Protein AF-A0A8D2IL82-F1 (afdb_monomer)

Sequence (296 aa):
MRALAELLGPYGMKFLSDNLMWHITSQMLELKKLVMENMDVLVQIRSNFSSPEQMATLLPRLTATENVLKRMTIIGEILWFRTMAQEGLREVFTSRCPFLMGPIECLKEFVHPDMDIKVTLSIFELATAAGVHCDIDPALVSALANLKKDSSSPEEDYKAACLLMVFVAVSLPLLAMDVSSVYSTDTDGHSNNIHCLAKAIIQVSAALFTIYNKNIETHLKEFLMLASASLLQLGQEVDRMKAKNRDSVSLLIHMLVEESSFLTTDMLETCFPYVLLRNAYHEVSRSSALSRLPTH

Structure (mmCIF, N/CA/C/O backbone):
data_AF-A0A8D2IL82-F1
#
_entry.id   AF-A0A8D2IL82-F1
#
loop_
_atom_site.group_PDB
_atom_site.id
_atom_site.type_symbol
_atom_site.label_atom_id
_atom_site.label_alt_id
_atom_site.label_comp_id
_atom_site.label_asym_id
_atom_site.label_entity_id
_atom_site.label_seq_id
_atom_site.pdbx_PDB_ins_code
_atom_site.Cartn_x
_atom_site.Cartn_y
_atom_site.Cartn_z
_atom_site.occupancy
_atom_site.B_iso_or_equiv
_atom_site.auth_seq_id
_atom_site.auth_comp_id
_atom_site.auth_asym_id
_atom_site.auth_atom_id
_atom_site.pdbx_PDB_model_num
ATOM 1 N N . MET A 1 1 ? -1.043 1.774 -21.107 1.00 96.38 1 MET A N 1
ATOM 2 C CA . MET A 1 1 ? 0.341 2.051 -20.658 1.00 96.38 1 MET A CA 1
ATOM 3 C C . MET A 1 1 ? 1.421 1.731 -21.689 1.00 96.38 1 MET A C 1
ATOM 5 O O . MET A 1 1 ? 2.291 2.568 -21.865 1.00 96.38 1 MET A O 1
ATOM 9 N N . ARG A 1 2 ? 1.372 0.606 -22.420 1.00 97.56 2 ARG A N 1
ATOM 10 C CA . ARG A 1 2 ? 2.420 0.228 -23.402 1.00 97.56 2 ARG A CA 1
ATOM 11 C C . ARG A 1 2 ? 2.775 1.326 -24.416 1.00 97.56 2 ARG A C 1
ATOM 13 O O . ARG A 1 2 ? 3.937 1.676 -24.532 1.00 97.56 2 ARG A O 1
ATOM 20 N N . ALA A 1 3 ? 1.783 1.937 -25.071 1.00 98.06 3 ALA A N 1
ATOM 21 C CA . ALA A 1 3 ? 2.026 3.028 -26.027 1.00 98.06 3 ALA A CA 1
ATOM 22 C C . ALA A 1 3 ? 2.739 4.241 -25.395 1.00 98.06 3 ALA A C 1
ATOM 24 O O . ALA A 1 3 ? 3.600 4.853 -26.016 1.00 98.06 3 ALA A O 1
ATOM 25 N N . LEU A 1 4 ? 2.418 4.568 -24.137 1.00 97.69 4 LEU A N 1
ATOM 26 C CA . LEU A 1 4 ? 3.102 5.629 -23.396 1.00 97.69 4 LEU A CA 1
ATOM 27 C C . LEU A 1 4 ? 4.565 5.247 -23.116 1.00 97.69 4 LEU A C 1
ATOM 29 O O . LEU A 1 4 ? 5.458 6.067 -23.310 1.00 97.69 4 LEU A O 1
ATOM 33 N N . ALA A 1 5 ? 4.809 3.995 -22.719 1.00 97.69 5 ALA A N 1
ATOM 34 C CA . ALA A 1 5 ? 6.154 3.472 -22.502 1.00 97.69 5 ALA A CA 1
ATOM 35 C C . ALA A 1 5 ? 6.984 3.400 -23.798 1.00 97.69 5 ALA A C 1
ATOM 37 O O . ALA A 1 5 ? 8.185 3.646 -23.749 1.00 97.69 5 ALA A O 1
ATOM 38 N N . GLU A 1 6 ? 6.368 3.135 -24.957 1.00 97.19 6 GLU A N 1
ATOM 39 C CA . GLU A 1 6 ? 7.053 3.201 -26.258 1.00 97.19 6 GLU A CA 1
ATOM 40 C C . GLU A 1 6 ? 7.520 4.621 -26.602 1.00 97.19 6 GLU A C 1
ATOM 42 O O . GLU A 1 6 ? 8.609 4.788 -27.146 1.00 97.19 6 GLU A O 1
ATOM 47 N N . LEU A 1 7 ? 6.723 5.642 -26.272 1.00 97.81 7 LEU A N 1
ATOM 48 C CA . LEU A 1 7 ? 7.055 7.044 -26.550 1.00 97.81 7 LEU A CA 1
ATOM 49 C C . LEU A 1 7 ? 8.101 7.606 -25.582 1.00 97.81 7 LEU A C 1
ATOM 51 O O . LEU A 1 7 ? 9.009 8.323 -25.996 1.00 97.81 7 LEU A O 1
ATOM 55 N N . LEU A 1 8 ? 7.954 7.312 -24.289 1.00 97.25 8 LEU A N 1
ATOM 56 C CA . LEU A 1 8 ? 8.812 7.855 -23.233 1.00 97.25 8 LEU A CA 1
ATOM 57 C C . LEU A 1 8 ? 10.115 7.069 -23.055 1.00 97.25 8 LEU A C 1
ATOM 59 O O . LEU A 1 8 ? 11.128 7.635 -22.632 1.00 97.25 8 LEU A O 1
ATOM 63 N N . GLY A 1 9 ? 10.086 5.762 -23.326 1.00 95.19 9 GLY A N 1
ATOM 64 C CA . GLY A 1 9 ? 11.180 4.852 -23.011 1.00 95.19 9 GLY A CA 1
ATOM 65 C C . GLY A 1 9 ? 11.504 4.792 -21.507 1.00 95.19 9 GLY A C 1
ATOM 66 O O . GLY A 1 9 ? 10.783 5.350 -20.676 1.00 95.19 9 GLY A O 1
ATOM 67 N N . PRO A 1 10 ? 12.619 4.147 -21.119 1.00 94.31 10 PRO A N 1
ATOM 68 C CA . PRO A 1 10 ? 12.983 3.977 -19.708 1.00 94.31 10 PRO A CA 1
ATOM 69 C C . PRO A 1 10 ? 13.235 5.315 -19.004 1.00 94.31 10 PRO A C 1
ATOM 71 O O . PRO A 1 10 ? 12.851 5.494 -17.853 1.00 94.31 10 PRO A O 1
ATOM 74 N N . TYR A 1 11 ? 13.845 6.282 -19.698 1.00 96.31 11 TYR A N 1
ATOM 75 C CA . TYR A 1 11 ? 14.176 7.585 -19.125 1.00 96.31 11 TYR A CA 1
ATOM 76 C C . TYR A 1 11 ? 12.928 8.413 -18.825 1.00 96.31 11 TYR A C 1
ATOM 78 O O . TYR A 1 11 ? 12.800 8.950 -17.726 1.00 96.31 11 TYR A O 1
ATOM 86 N N . GLY A 1 12 ? 11.985 8.490 -19.769 1.00 97.75 12 GLY A N 1
ATOM 87 C CA . GLY A 1 12 ? 10.739 9.216 -19.547 1.00 97.75 12 GLY A CA 1
ATOM 88 C C . GLY A 1 12 ? 9.840 8.523 -18.520 1.00 97.75 12 GLY A C 1
ATOM 89 O O . GLY A 1 12 ? 9.212 9.197 -17.707 1.00 97.75 12 GLY A O 1
ATOM 90 N N . MET A 1 13 ? 9.834 7.186 -18.481 1.00 97.69 13 MET A N 1
ATOM 91 C CA . MET A 1 13 ? 9.097 6.430 -17.461 1.00 97.69 13 MET A CA 1
ATOM 92 C C . MET A 1 13 ? 9.723 6.569 -16.065 1.00 97.69 13 MET A C 1
ATOM 94 O O . MET A 1 13 ? 8.986 6.689 -15.085 1.00 97.69 13 MET A O 1
ATOM 98 N N . LYS A 1 14 ? 11.059 6.645 -15.957 1.00 96.38 14 LYS A N 1
ATOM 99 C CA . LYS A 1 14 ? 11.755 7.000 -14.705 1.00 96.38 14 LYS A CA 1
ATOM 100 C C . LYS A 1 14 ? 11.393 8.417 -14.255 1.00 96.38 14 LYS A C 1
ATOM 102 O O . LYS A 1 14 ? 11.030 8.612 -13.103 1.00 96.38 14 LYS A O 1
ATOM 107 N N . PHE A 1 15 ? 11.383 9.387 -15.167 1.00 97.00 15 PHE A N 1
ATOM 108 C CA . PHE A 1 15 ? 10.951 10.747 -14.841 1.00 97.00 15 PHE A CA 1
ATOM 109 C C . PHE A 1 15 ? 9.494 10.797 -14.351 1.00 97.00 15 PHE A C 1
ATOM 111 O O . PHE A 1 15 ? 9.205 11.426 -13.334 1.00 97.00 15 PHE A O 1
ATOM 118 N N . LEU A 1 16 ? 8.569 10.109 -15.032 1.00 97.75 16 LEU A N 1
ATOM 119 C CA . LEU A 1 16 ? 7.174 9.989 -14.591 1.00 97.75 16 LEU A CA 1
ATOM 120 C C . LEU A 1 16 ? 7.100 9.408 -13.172 1.00 97.75 16 LEU A C 1
ATOM 122 O O . LEU A 1 16 ? 6.439 9.968 -12.305 1.00 97.75 16 LEU A O 1
ATOM 126 N N . SER A 1 17 ? 7.825 8.317 -12.936 1.00 96.94 17 SER A N 1
ATOM 127 C CA . SER A 1 17 ? 7.983 7.678 -11.632 1.00 96.94 17 SER A CA 1
ATOM 128 C C . SER A 1 17 ? 8.420 8.653 -10.538 1.00 96.94 17 SER A C 1
ATOM 130 O O . SER A 1 17 ? 7.792 8.702 -9.483 1.00 96.94 17 SER A O 1
ATOM 132 N N . ASP A 1 18 ? 9.463 9.441 -10.787 1.00 95.19 18 ASP A N 1
ATOM 133 C CA . ASP A 1 18 ? 10.014 10.368 -9.796 1.00 95.19 18 ASP A CA 1
ATOM 134 C C . ASP A 1 18 ? 8.997 11.464 -9.424 1.00 95.19 18 ASP A C 1
ATOM 136 O O . ASP A 1 18 ? 8.878 11.838 -8.256 1.00 95.19 18 ASP A O 1
ATOM 140 N N . ASN A 1 19 ? 8.180 11.914 -10.385 1.00 97.31 19 ASN A N 1
ATOM 141 C CA . ASN A 1 19 ? 7.075 12.843 -10.122 1.00 97.31 19 ASN A CA 1
ATOM 142 C C . ASN A 1 19 ? 5.971 12.205 -9.260 1.00 97.31 19 ASN A C 1
ATOM 144 O O . ASN A 1 19 ? 5.460 12.841 -8.338 1.00 97.31 19 ASN A O 1
ATOM 148 N N . LEU A 1 20 ? 5.623 10.936 -9.502 1.00 98.25 20 LEU A N 1
ATOM 149 C CA . LEU A 1 20 ? 4.668 10.207 -8.656 1.00 98.25 20 LEU A CA 1
ATOM 150 C C . LEU A 1 20 ? 5.194 10.075 -7.215 1.00 98.25 20 LEU A C 1
ATOM 152 O O . LEU A 1 20 ? 4.454 10.309 -6.258 1.00 98.25 20 LEU A O 1
ATOM 156 N N . MET A 1 21 ? 6.488 9.778 -7.053 1.00 97.56 21 MET A N 1
ATOM 157 C CA . MET A 1 21 ? 7.141 9.690 -5.742 1.00 97.56 21 MET A CA 1
ATOM 158 C C . MET A 1 21 ? 7.147 11.019 -4.985 1.00 97.56 21 MET A C 1
ATOM 160 O O . MET A 1 21 ? 7.026 11.025 -3.757 1.00 97.56 21 MET A O 1
ATOM 164 N N . TRP A 1 22 ? 7.230 12.149 -5.690 1.00 96.62 22 TRP A N 1
ATOM 165 C CA . TRP A 1 22 ? 7.095 13.471 -5.078 1.00 96.62 22 TRP A CA 1
ATOM 166 C C . TRP A 1 22 ? 5.709 13.666 -4.442 1.00 96.62 22 TRP A C 1
ATOM 168 O O . TRP A 1 22 ? 5.603 14.108 -3.295 1.00 96.62 22 TRP A O 1
ATOM 178 N N . HIS A 1 23 ? 4.638 13.261 -5.134 1.00 98.00 23 HIS A N 1
ATOM 179 C CA . HIS A 1 23 ? 3.282 13.334 -4.583 1.00 98.00 23 HIS A CA 1
ATOM 180 C C . HIS A 1 23 ? 3.095 12.414 -3.369 1.00 98.00 23 HIS A C 1
ATOM 182 O O . HIS A 1 23 ? 2.492 12.834 -2.380 1.00 98.00 23 HIS A O 1
ATOM 188 N N . ILE A 1 24 ? 3.658 11.200 -3.394 1.00 98.50 24 ILE A N 1
ATOM 189 C CA . ILE A 1 24 ? 3.637 10.289 -2.236 1.00 98.50 24 ILE A CA 1
ATOM 190 C C . ILE A 1 24 ? 4.374 10.914 -1.050 1.00 98.50 24 ILE A C 1
ATOM 192 O O . ILE A 1 24 ? 3.848 10.952 0.059 1.00 98.50 24 ILE A O 1
ATOM 196 N N . THR A 1 25 ? 5.559 11.473 -1.291 1.00 97.62 25 THR A N 1
ATOM 197 C CA . THR A 1 25 ? 6.357 12.187 -0.285 1.00 97.62 25 THR A CA 1
ATOM 198 C C . THR A 1 25 ? 5.554 13.312 0.381 1.00 97.62 25 THR A C 1
ATOM 200 O O . THR A 1 25 ? 5.572 13.444 1.606 1.00 97.62 25 THR A O 1
ATOM 203 N N . SER A 1 26 ? 4.777 14.077 -0.395 1.00 97.12 26 SER A N 1
ATOM 204 C CA . SER A 1 26 ? 3.879 15.112 0.137 1.00 97.12 26 SER A CA 1
ATOM 205 C C . SER A 1 26 ? 2.778 14.537 1.039 1.00 97.12 26 SER A C 1
ATOM 207 O O . SER A 1 26 ? 2.530 15.080 2.116 1.00 97.12 26 SER A O 1
ATOM 209 N N . GLN A 1 27 ? 2.157 13.413 0.662 1.00 98.44 27 GLN A N 1
ATOM 210 C CA . GLN A 1 27 ? 1.170 12.742 1.519 1.00 98.44 27 GLN A CA 1
ATOM 211 C C . GLN A 1 27 ? 1.801 12.192 2.805 1.00 98.44 27 GLN A C 1
ATOM 213 O O . GLN A 1 27 ? 1.213 12.315 3.879 1.00 98.44 27 GLN A O 1
ATOM 218 N N . MET A 1 28 ? 3.015 11.643 2.718 1.00 97.69 28 MET A N 1
ATOM 219 C CA . MET A 1 28 ? 3.746 11.097 3.864 1.00 97.69 28 MET A CA 1
ATOM 220 C C . MET A 1 28 ? 4.127 12.165 4.893 1.00 97.69 28 MET A C 1
ATOM 222 O O . MET A 1 28 ? 4.057 11.902 6.093 1.00 97.69 28 MET A O 1
ATOM 226 N N . LEU A 1 29 ? 4.470 13.380 4.454 1.00 96.00 29 LEU A N 1
ATOM 227 C CA . LEU A 1 29 ? 4.707 14.513 5.354 1.00 96.00 29 LEU A CA 1
ATOM 228 C C . LEU A 1 29 ? 3.467 14.859 6.181 1.00 96.00 29 LEU A C 1
ATOM 230 O O . LEU A 1 29 ? 3.560 15.076 7.388 1.00 96.00 29 LEU A O 1
ATOM 234 N N . GLU A 1 30 ? 2.301 14.884 5.545 1.00 97.50 30 GLU A N 1
ATOM 235 C CA . GLU A 1 30 ? 1.044 15.171 6.231 1.00 97.50 30 GLU A CA 1
ATOM 236 C C . GLU A 1 30 ? 0.628 14.026 7.162 1.00 97.50 30 GLU A C 1
ATOM 238 O O . GLU A 1 30 ? 0.207 14.274 8.288 1.00 97.50 30 GLU A O 1
ATOM 243 N N . LEU A 1 31 ? 0.818 12.770 6.746 1.00 98.38 31 LEU A N 1
ATOM 244 C CA . LEU A 1 31 ? 0.604 11.605 7.609 1.00 98.38 31 LEU A CA 1
ATOM 245 C C . LEU A 1 31 ? 1.503 11.642 8.851 1.00 98.38 31 LEU A C 1
ATOM 247 O O . LEU A 1 31 ? 1.025 11.376 9.952 1.00 98.38 31 LEU A O 1
ATOM 251 N N . LYS A 1 32 ? 2.776 12.038 8.705 1.00 96.06 32 LYS A N 1
ATOM 252 C CA . LYS A 1 32 ? 3.690 12.213 9.842 1.00 96.06 32 LYS A CA 1
ATOM 253 C C . LYS A 1 32 ? 3.139 13.236 10.839 1.00 96.06 32 LYS A C 1
ATOM 255 O O . LYS A 1 32 ? 3.153 12.960 12.033 1.00 96.06 32 LYS A O 1
ATOM 260 N N . LYS A 1 33 ? 2.604 14.375 10.379 1.00 96.50 33 LYS A N 1
ATOM 261 C CA . LYS A 1 33 ? 1.979 15.377 11.267 1.00 96.50 33 LYS A CA 1
ATOM 262 C C . LYS A 1 33 ? 0.808 14.785 12.055 1.00 96.50 33 LYS A C 1
ATOM 264 O O . LYS A 1 33 ? 0.794 14.902 13.275 1.00 96.50 33 LYS A O 1
ATOM 269 N N . LEU A 1 34 ? -0.099 14.072 11.382 1.00 98.31 34 LEU A N 1
ATOM 270 C CA . LEU A 1 34 ? -1.251 13.428 12.028 1.00 98.31 34 LEU A CA 1
ATOM 271 C C . LEU A 1 34 ? -0.824 12.403 13.091 1.00 98.31 34 LEU A C 1
ATOM 273 O O . LEU A 1 34 ? -1.434 12.322 14.158 1.00 98.31 34 LEU A O 1
ATOM 277 N N . VAL A 1 35 ? 0.239 11.640 12.821 1.00 98.19 35 VAL A N 1
ATOM 278 C CA . VAL A 1 35 ? 0.822 10.703 13.794 1.00 98.19 35 VAL A CA 1
ATOM 279 C C . VAL A 1 35 ? 1.389 11.443 15.001 1.00 98.19 35 VAL A C 1
ATOM 281 O O . VAL A 1 35 ? 1.142 11.024 16.129 1.00 98.19 35 VAL A O 1
ATOM 284 N N . MET A 1 36 ? 2.119 12.539 14.788 1.00 96.06 36 MET A N 1
ATOM 285 C CA . MET A 1 36 ? 2.692 13.328 15.883 1.00 96.06 36 MET A CA 1
ATOM 286 C C . MET A 1 36 ? 1.606 13.962 16.761 1.00 96.06 36 MET A C 1
ATOM 288 O O . MET A 1 36 ? 1.718 13.924 17.983 1.00 96.06 36 MET A O 1
ATOM 292 N N . GLU A 1 37 ? 0.526 14.466 16.160 1.00 97.81 37 GLU A N 1
ATOM 293 C CA . GLU A 1 37 ? -0.635 15.020 16.875 1.00 97.81 37 GLU A CA 1
ATOM 294 C C . GLU A 1 37 ? -1.353 13.979 17.751 1.00 97.81 37 GLU A C 1
ATOM 296 O O . GLU A 1 37 ? -1.915 14.322 18.788 1.00 97.81 37 GLU A O 1
ATOM 301 N N . ASN A 1 38 ? -1.309 12.701 17.363 1.00 98.50 38 ASN A N 1
ATOM 302 C CA . ASN A 1 38 ? -1.965 11.596 18.068 1.00 98.50 38 ASN A CA 1
ATOM 303 C C . ASN A 1 38 ? -0.975 10.677 18.811 1.00 98.50 38 ASN A C 1
ATOM 305 O O . ASN A 1 38 ? -1.362 9.600 19.274 1.00 98.50 38 ASN A O 1
ATOM 309 N N . MET A 1 39 ? 0.296 11.077 18.942 1.00 97.56 39 MET A N 1
ATOM 310 C CA . MET A 1 39 ? 1.393 10.190 19.346 1.00 97.56 39 MET A CA 1
ATOM 311 C C . MET A 1 39 ? 1.126 9.471 20.673 1.00 97.56 39 MET A C 1
ATOM 313 O O . MET A 1 39 ? 1.284 8.253 20.752 1.00 97.56 39 MET A O 1
ATOM 317 N N . ASP A 1 40 ? 0.697 10.196 21.707 1.00 97.69 40 ASP A N 1
ATOM 318 C CA . ASP A 1 40 ? 0.488 9.624 23.043 1.00 97.69 40 ASP A CA 1
ATOM 319 C C . ASP A 1 40 ? -0.641 8.588 23.060 1.00 97.69 40 ASP A C 1
ATOM 321 O O . ASP A 1 40 ? -0.530 7.546 23.711 1.00 97.69 40 ASP A O 1
ATOM 325 N N . VAL A 1 41 ? -1.718 8.849 22.311 1.00 98.06 41 VAL A N 1
ATOM 326 C CA . VAL A 1 41 ? -2.855 7.927 22.184 1.00 98.06 41 VAL A CA 1
ATOM 327 C C . VAL A 1 41 ? -2.435 6.690 21.394 1.00 98.06 41 VAL A C 1
ATOM 329 O O . VAL A 1 41 ? -2.718 5.574 21.821 1.00 98.06 41 VAL A O 1
ATOM 332 N N . LEU A 1 42 ? -1.698 6.861 20.293 1.00 98.44 42 LEU A N 1
ATOM 333 C CA . LEU A 1 42 ? -1.213 5.751 19.468 1.00 98.44 42 LEU A CA 1
ATOM 334 C C . LEU A 1 42 ? -0.233 4.847 20.229 1.00 98.44 42 LEU A C 1
ATOM 336 O O . LEU A 1 42 ? -0.291 3.627 20.081 1.00 98.44 42 LEU A O 1
ATOM 340 N N . VAL A 1 43 ? 0.628 5.410 21.084 1.00 98.00 43 VAL A N 1
ATOM 341 C CA . VAL A 1 43 ? 1.499 4.623 21.976 1.00 98.00 43 VAL A CA 1
ATOM 342 C C . VAL A 1 43 ? 0.668 3.791 22.953 1.00 98.00 43 VAL A C 1
ATOM 344 O O . VAL A 1 43 ? 0.951 2.610 23.140 1.00 98.00 43 VAL A O 1
ATOM 347 N N . GLN A 1 44 ? -0.372 4.376 23.554 1.00 97.62 44 GLN A N 1
ATOM 348 C CA . GLN A 1 44 ? -1.265 3.648 24.461 1.00 97.62 44 GLN A CA 1
ATOM 349 C C . GLN A 1 44 ? -2.031 2.541 23.731 1.00 97.62 44 GLN A C 1
ATOM 351 O O . GLN A 1 44 ? -2.129 1.435 24.255 1.00 97.62 44 GLN A O 1
ATOM 356 N N . ILE A 1 45 ? -2.521 2.806 22.518 1.00 97.38 45 ILE A N 1
ATOM 357 C CA . ILE A 1 45 ? -3.197 1.813 21.674 1.00 97.38 45 ILE A CA 1
ATOM 358 C C . ILE A 1 45 ? -2.258 0.644 21.369 1.00 97.38 45 ILE A C 1
ATOM 360 O O . ILE A 1 45 ? -2.613 -0.508 21.606 1.00 97.38 45 ILE A O 1
ATOM 364 N N . ARG A 1 46 ? -1.033 0.933 20.913 1.00 96.81 46 ARG A N 1
ATOM 365 C CA . ARG A 1 46 ? -0.035 -0.091 20.577 1.00 96.81 46 ARG A CA 1
ATOM 366 C C . ARG A 1 46 ? 0.319 -0.984 21.767 1.00 96.81 46 ARG A C 1
ATOM 368 O O . ARG A 1 46 ? 0.529 -2.174 21.584 1.00 96.81 46 ARG A O 1
ATOM 375 N N . SER A 1 47 ? 0.373 -0.438 22.980 1.00 94.81 47 SER A N 1
ATOM 376 C CA . SER A 1 47 ? 0.689 -1.218 24.186 1.00 94.81 47 SER A CA 1
ATOM 377 C C . SER A 1 47 ? -0.496 -2.020 24.733 1.00 94.81 47 SER A C 1
ATOM 379 O O . SER A 1 47 ? -0.281 -2.984 25.462 1.00 94.81 47 SER A O 1
ATOM 381 N N . ASN A 1 48 ? -1.735 -1.632 24.411 1.00 92.25 48 ASN A N 1
ATOM 382 C CA . ASN A 1 48 ? -2.946 -2.172 25.038 1.00 92.25 48 ASN A CA 1
ATOM 383 C C . ASN A 1 48 ? -3.939 -2.800 24.046 1.00 92.25 48 ASN A C 1
ATOM 385 O O . ASN A 1 48 ? -5.087 -3.046 24.413 1.00 92.25 48 ASN A O 1
ATOM 389 N N . PHE A 1 49 ? -3.521 -3.097 22.811 1.00 88.88 49 PHE A N 1
ATOM 390 C CA . PHE A 1 49 ? -4.406 -3.638 21.769 1.00 88.88 49 PHE A CA 1
ATOM 391 C C . PHE A 1 49 ? -5.104 -4.951 22.158 1.00 88.88 49 PHE A C 1
ATOM 393 O O . PHE A 1 49 ? -6.197 -5.237 21.675 1.00 88.88 49 PHE A O 1
ATOM 400 N N . SER A 1 50 ? -4.513 -5.722 23.075 1.00 85.00 50 SER A N 1
ATOM 401 C CA . SER A 1 50 ? -5.090 -6.955 23.621 1.00 85.00 50 SER A CA 1
ATOM 402 C C . SER A 1 50 ? -6.227 -6.726 24.630 1.00 85.00 50 SER A C 1
ATOM 404 O O . SER A 1 50 ? -6.852 -7.695 25.052 1.00 85.00 50 SER A O 1
ATOM 406 N N . SER A 1 51 ? -6.491 -5.482 25.055 1.00 90.38 51 SER A N 1
ATOM 407 C CA . SER A 1 51 ? -7.527 -5.133 26.036 1.00 90.38 51 SER A CA 1
ATOM 408 C C . SER A 1 51 ? -8.681 -4.360 25.375 1.00 90.38 51 SER A C 1
ATOM 410 O O . SER A 1 51 ? -8.568 -3.149 25.163 1.00 90.38 51 SER A O 1
ATOM 412 N N . PRO A 1 52 ? -9.821 -5.019 25.076 1.00 87.69 52 PRO A N 1
ATOM 413 C CA . PRO A 1 52 ? -10.962 -4.372 24.422 1.00 87.69 52 PRO A CA 1
ATOM 414 C C . PRO A 1 52 ? -11.518 -3.174 25.201 1.00 87.69 52 PRO A C 1
ATOM 416 O O . PRO A 1 52 ? -11.879 -2.165 24.601 1.00 87.69 52 PRO A O 1
ATOM 419 N N . GLU A 1 53 ? -11.544 -3.257 26.535 1.00 89.38 53 GLU A N 1
ATOM 420 C CA . GLU A 1 53 ? -12.043 -2.185 27.406 1.00 89.38 53 GLU A CA 1
ATOM 421 C C . GLU A 1 53 ? -11.210 -0.908 27.268 1.00 89.38 53 GLU A C 1
ATOM 423 O O . GLU A 1 53 ? -11.756 0.180 27.090 1.00 89.38 53 GLU A O 1
ATOM 428 N N . GLN A 1 54 ? -9.880 -1.032 27.282 1.00 91.44 54 GLN A N 1
ATOM 429 C CA . GLN A 1 54 ? -9.001 0.120 27.102 1.00 91.44 54 GLN A CA 1
ATOM 430 C C . GLN A 1 54 ? -9.105 0.671 25.680 1.00 91.44 54 GLN A C 1
ATOM 432 O O . GLN A 1 54 ? -9.228 1.883 25.500 1.00 91.44 54 GLN A O 1
ATOM 437 N N . MET A 1 55 ? -9.146 -0.203 24.672 1.00 92.62 55 MET A N 1
ATOM 438 C CA . MET A 1 55 ? -9.306 0.195 23.273 1.00 92.62 55 MET A CA 1
ATOM 439 C C . MET A 1 55 ? -10.597 0.991 23.040 1.00 92.62 55 MET A C 1
ATOM 441 O O . MET A 1 55 ? -10.555 2.030 22.382 1.00 92.62 55 MET A O 1
ATOM 445 N N . ALA A 1 56 ? -11.714 0.596 23.660 1.00 90.50 56 ALA A N 1
ATOM 446 C CA . ALA A 1 56 ? -12.980 1.327 23.582 1.00 90.50 56 ALA A CA 1
ATOM 447 C C . ALA A 1 56 ? -12.887 2.765 24.131 1.00 90.50 56 ALA A C 1
ATOM 449 O O . ALA A 1 56 ? -13.608 3.647 23.667 1.00 90.50 56 ALA A O 1
ATOM 450 N N . THR A 1 57 ? -11.981 3.026 25.081 1.00 94.69 57 THR A N 1
ATOM 451 C CA . THR A 1 57 ? -11.724 4.382 25.609 1.00 94.69 57 THR A CA 1
ATOM 452 C C . THR A 1 57 ? -10.705 5.174 24.788 1.00 94.69 57 THR A C 1
ATOM 454 O O . THR A 1 57 ? -10.770 6.403 24.739 1.00 94.69 57 THR A O 1
ATOM 457 N N . LEU A 1 58 ? -9.753 4.491 24.145 1.00 95.69 58 LEU A N 1
ATOM 458 C CA . LEU A 1 58 ? -8.653 5.115 23.409 1.00 95.69 58 LEU A CA 1
ATOM 459 C C . LEU A 1 58 ? -9.037 5.492 21.979 1.00 95.69 58 LEU A C 1
ATOM 461 O O . LEU A 1 58 ? -8.700 6.589 21.541 1.00 95.69 58 LEU A O 1
ATOM 465 N N . LEU A 1 59 ? -9.757 4.624 21.265 1.00 94.31 59 LEU A N 1
ATOM 466 C CA . LEU A 1 59 ? -10.117 4.848 19.861 1.00 94.31 59 LEU A CA 1
ATOM 467 C C . LEU A 1 59 ? -10.892 6.159 19.630 1.00 94.31 59 LEU A C 1
ATOM 469 O O . LEU A 1 59 ? -10.523 6.887 18.709 1.00 94.31 59 LEU A O 1
ATOM 473 N N . PRO A 1 60 ? -11.877 6.550 20.469 1.00 95.56 60 PRO A N 1
ATOM 474 C CA . PRO A 1 60 ? -12.586 7.822 20.296 1.00 95.56 60 PRO A CA 1
ATOM 475 C C . PRO A 1 60 ? -11.719 9.069 20.520 1.00 95.56 60 PRO A C 1
ATOM 477 O O . PRO A 1 60 ? -12.144 10.170 20.180 1.00 95.56 60 PRO A O 1
ATOM 480 N N . ARG A 1 61 ? -10.529 8.926 21.125 1.00 97.44 61 ARG A N 1
ATOM 481 C CA . ARG A 1 61 ? -9.593 10.037 21.365 1.00 97.44 61 ARG A CA 1
ATOM 482 C C . ARG A 1 61 ? -8.730 10.350 20.144 1.00 97.44 61 ARG A C 1
ATOM 484 O O . ARG A 1 61 ? -8.093 11.400 20.136 1.00 97.44 61 ARG A O 1
ATOM 491 N N . LEU A 1 62 ? -8.683 9.459 19.151 1.00 97.69 62 LEU A N 1
ATOM 492 C CA . LEU A 1 62 ? -7.979 9.715 17.899 1.00 97.69 62 LEU A CA 1
ATOM 493 C C . LEU A 1 62 ? -8.719 10.778 17.087 1.00 97.69 62 LEU A C 1
ATOM 495 O O . LEU A 1 62 ? -9.935 10.718 16.909 1.00 97.69 62 LEU A O 1
ATOM 499 N N . THR A 1 63 ? -7.971 11.730 16.546 1.00 97.62 63 THR A N 1
ATOM 500 C CA . THR A 1 63 ? -8.494 12.771 15.659 1.00 97.62 63 THR A CA 1
ATOM 501 C C . THR A 1 63 ? -8.053 12.517 14.223 1.00 97.62 63 THR A C 1
ATOM 503 O O . THR A 1 63 ? -7.049 11.857 13.979 1.00 97.62 63 THR A O 1
ATOM 506 N N . ALA A 1 64 ? -8.799 13.035 13.243 1.00 97.19 64 ALA A N 1
ATOM 507 C CA . ALA A 1 64 ? -8.411 12.987 11.828 1.00 97.19 64 ALA A CA 1
ATOM 508 C C . ALA A 1 64 ? -8.156 11.569 11.251 1.00 97.19 64 ALA A C 1
ATOM 510 O O . ALA A 1 64 ? -7.453 11.426 10.250 1.00 97.19 64 ALA A O 1
ATOM 511 N N . THR A 1 65 ? -8.778 10.531 11.818 1.00 96.88 65 THR A N 1
ATOM 512 C CA . THR A 1 65 ? -8.715 9.134 11.342 1.00 96.88 65 THR A CA 1
ATOM 513 C C . THR A 1 65 ? -9.122 8.995 9.870 1.00 96.88 65 THR A C 1
ATOM 515 O O . THR A 1 65 ? -8.434 8.346 9.085 1.00 96.88 65 THR A O 1
ATOM 518 N N . GLU A 1 66 ? -10.189 9.679 9.447 1.00 96.69 66 GLU A N 1
ATOM 519 C CA . GLU A 1 66 ? -10.592 9.720 8.036 1.00 96.69 66 GLU A CA 1
ATOM 520 C C . GLU A 1 66 ? -9.514 10.324 7.131 1.00 96.69 66 GLU A C 1
ATOM 522 O O . GLU A 1 66 ? -9.340 9.878 6.000 1.00 96.69 66 GLU A O 1
ATOM 527 N N . ASN A 1 67 ? -8.788 11.342 7.606 1.00 98.19 67 ASN A N 1
ATOM 528 C CA . ASN A 1 67 ? -7.731 11.976 6.821 1.00 98.19 67 ASN A CA 1
ATOM 529 C C . ASN A 1 67 ? -6.547 11.024 6.642 1.00 98.19 67 ASN A C 1
ATOM 531 O O . ASN A 1 67 ? -5.964 10.997 5.561 1.00 98.19 67 ASN A O 1
ATOM 535 N N . VAL A 1 68 ? -6.219 10.218 7.658 1.00 98.62 68 VAL A N 1
ATOM 536 C CA . VAL A 1 68 ? -5.197 9.165 7.548 1.00 98.62 68 VAL A CA 1
ATOM 537 C C . VAL A 1 68 ? -5.566 8.181 6.439 1.00 98.62 68 VAL A C 1
ATOM 539 O O . VAL A 1 68 ? -4.759 7.944 5.541 1.00 98.62 68 VAL A O 1
ATOM 542 N N . LEU A 1 69 ? -6.801 7.672 6.453 1.00 98.56 69 LEU A N 1
ATOM 543 C CA . LEU A 1 69 ? -7.287 6.734 5.439 1.00 98.56 69 LEU A CA 1
ATOM 544 C C . LEU A 1 69 ? -7.309 7.364 4.046 1.00 98.56 69 LEU A C 1
ATOM 546 O O . LEU A 1 69 ? -6.738 6.794 3.126 1.00 98.56 69 LEU A O 1
ATOM 550 N N . LYS A 1 70 ? -7.873 8.570 3.894 1.00 98.50 70 LYS A N 1
ATOM 551 C CA . LYS A 1 70 ? -7.919 9.289 2.607 1.00 98.50 70 LYS A CA 1
ATOM 552 C C . LYS A 1 70 ? -6.522 9.477 2.012 1.00 98.50 70 LYS A C 1
ATOM 554 O O . LYS A 1 70 ? -6.320 9.224 0.829 1.00 98.50 70 LYS A O 1
ATOM 559 N N . ARG A 1 71 ? -5.540 9.888 2.821 1.00 98.75 71 ARG A N 1
ATOM 560 C CA . ARG A 1 71 ? -4.156 10.085 2.360 1.00 98.75 71 ARG A CA 1
ATOM 561 C C . ARG A 1 71 ? -3.476 8.772 1.985 1.00 98.75 71 ARG A C 1
ATOM 563 O O . ARG A 1 71 ? -2.798 8.725 0.963 1.00 98.75 71 ARG A O 1
ATOM 570 N N . MET A 1 72 ? -3.683 7.711 2.763 1.00 98.75 72 MET A N 1
ATOM 571 C CA . MET A 1 72 ? -3.177 6.379 2.421 1.00 98.75 72 MET A CA 1
ATOM 572 C C . MET A 1 72 ? -3.830 5.822 1.151 1.00 98.75 72 MET A C 1
ATOM 574 O O . MET A 1 72 ? -3.131 5.223 0.338 1.00 98.75 72 MET A O 1
ATOM 578 N N . THR A 1 73 ? -5.124 6.069 0.925 1.00 98.75 73 THR A N 1
ATOM 579 C CA . THR A 1 73 ? -5.805 5.699 -0.324 1.00 98.75 73 THR A CA 1
ATOM 580 C C . THR A 1 73 ? -5.187 6.428 -1.515 1.00 98.75 73 THR A C 1
ATOM 582 O O . THR A 1 73 ? -4.834 5.774 -2.489 1.00 98.75 73 THR A O 1
ATOM 585 N N . ILE A 1 74 ? -4.940 7.743 -1.413 1.00 98.88 74 ILE A N 1
ATOM 586 C CA . ILE A 1 74 ? -4.256 8.522 -2.465 1.00 98.88 74 ILE A CA 1
ATOM 587 C C . ILE A 1 74 ? -2.866 7.944 -2.767 1.00 98.88 74 ILE A C 1
ATOM 589 O O . ILE A 1 74 ? -2.502 7.788 -3.931 1.00 98.88 74 ILE A O 1
ATOM 593 N N . ILE A 1 75 ? -2.081 7.603 -1.737 1.00 98.88 75 ILE A N 1
ATOM 594 C CA . ILE A 1 75 ? -0.780 6.940 -1.930 1.00 98.88 75 ILE A CA 1
ATOM 595 C C . ILE A 1 75 ? -0.967 5.625 -2.695 1.00 98.88 75 ILE A C 1
ATOM 597 O O . ILE A 1 75 ? -0.246 5.368 -3.656 1.00 98.88 75 ILE A O 1
ATOM 601 N N . GLY A 1 76 ? -1.953 4.819 -2.303 1.00 98.75 76 GLY A N 1
ATOM 602 C CA . GLY A 1 76 ? -2.279 3.558 -2.959 1.00 98.75 76 GLY A CA 1
ATOM 603 C C . GLY A 1 76 ? -2.642 3.721 -4.431 1.00 98.75 76 GLY A C 1
ATOM 604 O O . GLY A 1 76 ? -2.132 2.979 -5.264 1.00 98.75 76 GLY A O 1
ATOM 605 N N . GLU A 1 77 ? -3.484 4.699 -4.764 1.00 98.62 77 GLU A N 1
ATOM 606 C CA . GLU A 1 77 ? -3.873 5.009 -6.145 1.00 98.62 77 GLU A CA 1
ATOM 607 C C . GLU A 1 77 ? -2.655 5.389 -6.999 1.00 98.62 77 GLU A C 1
ATOM 609 O O . GLU A 1 77 ? -2.479 4.876 -8.107 1.00 98.62 77 GLU A O 1
ATOM 614 N N . ILE A 1 78 ? -1.769 6.240 -6.466 1.00 98.81 78 ILE A N 1
ATOM 615 C CA . ILE A 1 78 ? -0.528 6.642 -7.144 1.00 98.81 78 ILE A CA 1
ATOM 616 C C . ILE A 1 78 ? 0.373 5.423 -7.387 1.00 98.81 78 ILE A C 1
ATOM 618 O O . ILE A 1 78 ? 0.937 5.272 -8.476 1.00 98.81 78 ILE A O 1
ATOM 622 N N . LEU A 1 79 ? 0.505 4.541 -6.394 1.00 98.62 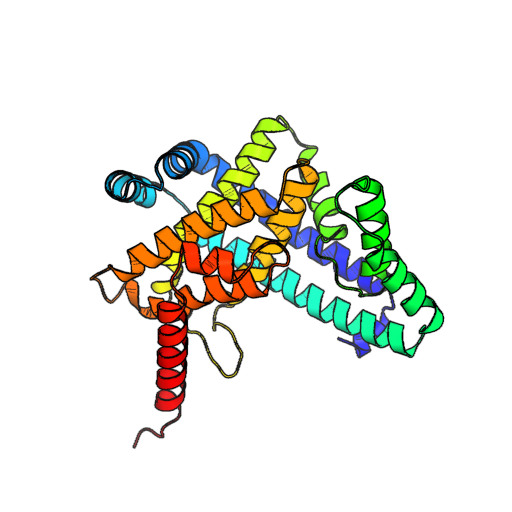79 LEU A N 1
ATOM 623 C CA . LEU A 1 79 ? 1.312 3.328 -6.508 1.00 98.62 79 LEU A CA 1
ATOM 624 C C . LEU A 1 79 ? 0.715 2.328 -7.502 1.00 98.62 79 LEU A C 1
ATOM 626 O O . LEU A 1 79 ? 1.459 1.748 -8.286 1.00 98.62 79 LEU A O 1
ATOM 630 N N . TRP A 1 80 ? -0.609 2.171 -7.548 1.00 98.06 80 TRP A N 1
ATOM 631 C CA . TRP A 1 80 ? -1.274 1.346 -8.559 1.00 98.06 80 TRP A CA 1
ATOM 632 C C . TRP A 1 80 ? -1.066 1.893 -9.970 1.00 98.06 80 TRP A C 1
ATOM 634 O O . TRP A 1 80 ? -0.715 1.141 -10.883 1.00 98.06 80 TRP A O 1
ATOM 644 N N . PHE A 1 81 ? -1.198 3.210 -10.153 1.00 98.50 81 PHE A N 1
ATOM 645 C CA . PHE A 1 81 ? -0.885 3.856 -11.426 1.00 98.50 81 PHE A CA 1
ATOM 646 C C . PHE A 1 81 ? 0.568 3.603 -11.845 1.00 98.50 81 PHE A C 1
ATOM 648 O O . PHE A 1 81 ? 0.837 3.260 -13.000 1.00 98.50 81 PHE A O 1
ATOM 655 N N . ARG A 1 82 ? 1.505 3.706 -10.897 1.00 98.12 82 ARG A N 1
ATOM 656 C CA . ARG A 1 82 ? 2.910 3.363 -11.118 1.00 98.12 82 ARG A CA 1
ATOM 657 C C . ARG A 1 82 ? 3.090 1.896 -11.505 1.00 98.12 82 ARG A C 1
ATOM 659 O O . ARG A 1 82 ? 3.845 1.640 -12.437 1.00 98.12 82 ARG A O 1
ATOM 666 N N . THR A 1 83 ? 2.431 0.950 -10.838 1.00 97.50 83 THR A N 1
ATOM 667 C CA . THR A 1 83 ? 2.505 -0.479 -11.183 1.00 97.50 83 THR A CA 1
ATOM 668 C C . THR A 1 83 ? 2.077 -0.707 -12.631 1.00 97.50 83 THR A C 1
ATOM 670 O O . THR A 1 83 ? 2.859 -1.253 -13.404 1.00 97.50 83 THR A O 1
ATOM 673 N N . MET A 1 84 ? 0.927 -0.166 -13.046 1.00 97.81 84 MET A N 1
ATOM 674 C CA . MET A 1 84 ? 0.467 -0.266 -14.439 1.00 97.81 84 MET A CA 1
ATOM 675 C C . MET A 1 84 ? 1.459 0.360 -15.433 1.00 97.81 84 MET A C 1
ATOM 677 O O . MET A 1 84 ? 1.648 -0.131 -16.551 1.00 97.81 84 MET A O 1
ATOM 681 N N . ALA A 1 85 ? 2.087 1.476 -15.055 1.00 97.94 85 ALA A N 1
ATOM 682 C CA . ALA A 1 85 ? 3.109 2.131 -15.864 1.00 97.94 85 ALA A CA 1
ATOM 683 C C . ALA A 1 85 ? 4.364 1.246 -16.013 1.00 97.94 85 ALA A C 1
ATOM 685 O O . ALA A 1 85 ? 4.870 1.094 -17.127 1.00 97.94 85 ALA A O 1
ATOM 686 N N . GLN A 1 86 ? 4.824 0.623 -14.924 1.00 97.25 86 GLN A N 1
ATOM 687 C CA . GLN A 1 86 ? 5.975 -0.285 -14.913 1.00 97.25 86 GLN A CA 1
ATOM 688 C C . GLN A 1 86 ? 5.708 -1.583 -15.682 1.00 97.25 86 GLN A C 1
ATOM 690 O O . GLN A 1 86 ? 6.561 -2.016 -16.451 1.00 97.25 86 GLN A O 1
ATOM 695 N N . GLU A 1 87 ? 4.510 -2.157 -15.572 1.00 97.75 87 GLU A N 1
ATOM 696 C CA . GLU A 1 87 ? 4.089 -3.308 -16.383 1.00 97.75 87 GLU A CA 1
ATOM 697 C C . GLU A 1 87 ? 4.119 -2.970 -17.876 1.00 97.75 87 GLU A C 1
ATOM 699 O O . GLU A 1 87 ? 4.699 -3.702 -18.680 1.00 97.75 87 GLU A O 1
ATOM 704 N N . GLY A 1 88 ? 3.583 -1.802 -18.247 1.00 97.88 88 GLY A N 1
ATOM 705 C CA . GLY A 1 88 ? 3.663 -1.301 -19.616 1.00 97.88 88 GLY A CA 1
ATOM 706 C C . GLY A 1 88 ? 5.104 -1.151 -20.115 1.00 97.88 88 GLY A C 1
ATOM 707 O O . GLY A 1 88 ? 5.378 -1.490 -21.266 1.00 97.88 88 GLY A O 1
ATOM 708 N N . LEU A 1 89 ? 6.019 -0.677 -19.263 1.00 97.94 89 LEU A N 1
ATOM 709 C CA . LEU A 1 89 ? 7.446 -0.568 -19.578 1.00 97.94 89 LEU A CA 1
ATOM 710 C C . LEU A 1 89 ? 8.100 -1.941 -19.751 1.00 97.94 89 LEU A C 1
ATOM 712 O O . LEU A 1 89 ? 8.796 -2.152 -20.746 1.00 97.94 89 LEU A O 1
ATOM 716 N N . ARG A 1 90 ? 7.834 -2.880 -18.837 1.00 97.81 90 ARG A N 1
ATOM 717 C CA . ARG A 1 90 ? 8.373 -4.245 -18.877 1.00 97.81 90 ARG A CA 1
ATOM 718 C C . ARG A 1 90 ? 8.016 -4.947 -20.173 1.00 97.81 90 ARG A C 1
ATOM 720 O O . ARG A 1 90 ? 8.872 -5.574 -20.793 1.00 97.81 90 ARG A O 1
ATOM 727 N N . GLU A 1 91 ? 6.766 -4.832 -20.607 1.00 97.75 91 GLU A N 1
ATOM 728 C CA . GLU A 1 91 ? 6.309 -5.454 -21.847 1.00 97.75 91 GLU A CA 1
ATOM 729 C C . GLU A 1 91 ? 7.008 -4.879 -23.085 1.00 97.75 91 GLU A C 1
ATOM 731 O O . GLU A 1 91 ? 7.458 -5.627 -23.956 1.00 97.75 91 GLU A O 1
ATOM 736 N N . VAL A 1 92 ? 7.164 -3.552 -23.144 1.00 97.56 92 VAL A N 1
ATOM 737 C CA . VAL A 1 92 ? 7.910 -2.893 -24.225 1.00 97.56 92 VAL A CA 1
ATOM 738 C C . VAL A 1 92 ? 9.372 -3.340 -24.214 1.00 97.56 92 VAL A C 1
ATOM 740 O O . VAL A 1 92 ? 9.917 -3.672 -25.265 1.00 97.56 92 VAL A O 1
ATOM 743 N N . PHE A 1 93 ? 10.002 -3.417 -23.043 1.00 95.69 93 PHE A N 1
ATOM 744 C CA . PHE A 1 93 ? 11.392 -3.852 -22.900 1.00 95.69 93 PHE A CA 1
ATOM 745 C C . PHE A 1 93 ? 11.603 -5.317 -23.269 1.00 95.69 93 PHE A C 1
ATOM 747 O O . PHE A 1 93 ? 12.565 -5.640 -23.961 1.00 95.69 93 PHE A O 1
ATOM 754 N N . THR A 1 94 ? 10.682 -6.190 -22.874 1.00 96.19 94 THR A N 1
ATOM 755 C CA . THR A 1 94 ? 10.720 -7.616 -23.219 1.00 96.19 94 THR A CA 1
ATOM 756 C C . THR A 1 94 ? 10.650 -7.813 -24.732 1.00 96.19 94 THR A C 1
ATOM 758 O O . THR A 1 94 ? 11.352 -8.657 -25.280 1.00 96.19 94 THR A O 1
ATOM 761 N N . SER A 1 95 ? 9.865 -6.984 -25.425 1.00 96.06 95 SER A N 1
ATOM 762 C CA . SER A 1 95 ? 9.747 -7.019 -26.885 1.00 96.06 95 SER A CA 1
ATOM 763 C C . SER A 1 95 ? 10.947 -6.386 -27.608 1.00 96.06 95 SER A C 1
ATOM 765 O O . SER A 1 95 ? 11.469 -6.949 -28.570 1.00 96.06 95 SER A O 1
ATOM 767 N N . ARG A 1 96 ? 11.413 -5.214 -27.157 1.00 95.38 96 ARG A N 1
ATOM 768 C CA . ARG A 1 96 ? 12.443 -4.417 -27.855 1.00 95.38 96 ARG A CA 1
ATOM 769 C C . ARG A 1 96 ? 13.877 -4.800 -27.484 1.00 95.38 96 ARG A C 1
ATOM 771 O O . ARG A 1 96 ? 14.769 -4.681 -28.319 1.00 95.38 96 ARG A O 1
ATOM 778 N N . CYS A 1 97 ? 14.095 -5.247 -26.249 1.00 94.00 97 CYS A N 1
ATOM 779 C CA . CYS A 1 97 ? 15.408 -5.486 -25.648 1.00 94.00 97 CYS A CA 1
ATOM 780 C C . CYS A 1 97 ? 15.492 -6.850 -24.916 1.00 94.00 97 CYS A C 1
ATOM 782 O O . CYS A 1 97 ? 15.977 -6.897 -23.781 1.00 94.00 97 CYS A O 1
ATOM 784 N N . PRO A 1 98 ? 15.075 -7.982 -25.525 1.00 94.69 98 PRO A N 1
ATOM 785 C CA . PRO A 1 98 ? 14.988 -9.274 -24.828 1.00 94.69 98 PRO A CA 1
ATOM 786 C C . PRO A 1 98 ? 16.331 -9.755 -24.256 1.00 94.69 98 PRO A C 1
ATOM 788 O O . PRO A 1 98 ? 16.378 -10.321 -23.166 1.00 94.69 98 PRO A O 1
ATOM 791 N N . PHE A 1 99 ? 17.443 -9.472 -24.945 1.00 96.44 99 PHE A N 1
ATOM 792 C CA . PHE A 1 99 ? 18.789 -9.851 -24.498 1.00 96.44 99 PHE A CA 1
ATOM 793 C C . PHE A 1 99 ? 19.280 -9.077 -23.266 1.00 96.44 99 PHE A C 1
ATOM 795 O O . PHE A 1 99 ? 20.218 -9.525 -22.614 1.00 96.44 99 PHE A O 1
ATOM 802 N N . LEU A 1 100 ? 18.663 -7.934 -22.942 1.00 95.44 100 LEU A N 1
ATOM 803 C CA . LEU A 1 100 ? 18.935 -7.198 -21.703 1.00 95.44 100 LEU A CA 1
ATOM 804 C C . LEU A 1 100 ? 18.026 -7.661 -20.561 1.00 95.44 100 LEU A C 1
ATOM 806 O O . LEU A 1 100 ? 18.466 -7.688 -19.417 1.00 95.44 100 LEU A O 1
ATOM 810 N N . MET A 1 101 ? 16.786 -8.055 -20.867 1.00 96.00 101 MET A N 1
ATOM 811 C CA . MET A 1 101 ? 15.810 -8.456 -19.849 1.00 96.00 101 MET A CA 1
ATOM 812 C C . MET A 1 101 ? 16.228 -9.713 -19.090 1.00 96.00 101 MET A C 1
ATOM 814 O O . MET A 1 101 ? 16.241 -9.684 -17.863 1.00 96.00 101 MET A O 1
ATOM 818 N N . GLY A 1 102 ? 16.646 -10.772 -19.793 1.00 94.69 102 GLY A N 1
ATOM 819 C CA . GLY A 1 102 ? 17.046 -12.031 -19.150 1.00 94.69 102 GLY A CA 1
ATOM 820 C C . GLY A 1 102 ? 18.129 -11.851 -18.071 1.00 94.69 102 GLY A C 1
ATOM 821 O O . GLY A 1 102 ? 17.927 -12.281 -16.937 1.00 94.69 102 GLY A O 1
ATOM 822 N N . PRO A 1 103 ? 19.255 -11.168 -18.365 1.00 96.25 103 PRO A N 1
ATOM 823 C CA . PRO A 1 103 ? 20.269 -10.863 -17.356 1.00 96.25 103 PRO A CA 1
ATOM 824 C C . PRO A 1 103 ? 19.773 -9.999 -16.188 1.00 96.25 103 PRO A C 1
ATOM 826 O O . PRO A 1 103 ? 20.195 -10.230 -15.058 1.00 96.25 103 PRO A O 1
ATOM 829 N N . ILE A 1 104 ? 18.895 -9.017 -16.431 1.00 96.56 104 ILE A N 1
ATOM 830 C CA . ILE A 1 104 ? 18.342 -8.153 -15.371 1.00 96.56 104 ILE A CA 1
ATOM 831 C C . ILE A 1 104 ? 17.450 -8.963 -14.422 1.00 96.56 104 ILE A C 1
ATOM 833 O O . ILE A 1 104 ? 17.577 -8.839 -13.204 1.00 96.56 104 ILE A O 1
ATOM 837 N N . GLU A 1 105 ? 16.574 -9.808 -14.969 1.00 95.00 105 GLU A N 1
ATOM 838 C CA . GLU A 1 105 ? 15.707 -10.692 -14.185 1.00 95.00 105 GLU A CA 1
ATOM 839 C C . GLU A 1 105 ? 16.541 -11.700 -13.382 1.00 95.00 105 GLU A C 1
ATOM 841 O O . GLU A 1 105 ? 16.350 -11.826 -12.175 1.00 95.00 105 GLU A O 1
ATOM 846 N N . CYS A 1 106 ? 17.546 -12.314 -14.011 1.00 94.44 106 CYS A N 1
ATOM 847 C CA . CYS A 1 106 ? 18.458 -13.245 -13.348 1.00 94.44 106 CYS A CA 1
ATOM 848 C C . CYS A 1 106 ? 19.253 -12.575 -12.213 1.00 94.44 106 CYS A C 1
ATOM 850 O O . CYS A 1 106 ? 19.388 -13.141 -11.132 1.00 94.44 106 CYS A O 1
ATOM 852 N N . LEU A 1 107 ? 19.736 -11.341 -12.407 1.00 94.12 107 LEU A N 1
ATOM 853 C CA . LEU A 1 107 ? 20.443 -10.607 -11.354 1.00 94.12 107 LEU A CA 1
ATOM 854 C C . LEU A 1 107 ? 19.555 -10.366 -10.125 1.00 94.12 107 LEU A C 1
ATOM 856 O O . LEU A 1 107 ? 20.039 -10.455 -8.997 1.00 94.12 107 LEU A O 1
ATOM 860 N N . LYS A 1 108 ? 18.262 -10.087 -10.335 1.00 93.56 108 LYS A N 1
ATOM 861 C CA . LYS A 1 108 ? 17.290 -9.932 -9.247 1.00 93.56 108 LYS A CA 1
ATOM 862 C C . LYS A 1 108 ? 17.114 -11.240 -8.461 1.00 93.56 108 LYS A C 1
ATOM 864 O O . LYS A 1 108 ? 17.005 -11.183 -7.241 1.00 93.56 108 LYS A O 1
ATOM 869 N N . GLU A 1 109 ? 17.113 -12.398 -9.120 1.00 92.12 109 GLU A N 1
ATOM 870 C CA . GLU A 1 109 ? 16.962 -13.710 -8.462 1.00 92.12 109 GLU A CA 1
ATOM 871 C C . GLU A 1 109 ? 18.121 -14.059 -7.514 1.00 92.12 109 GLU A C 1
ATOM 873 O O . GLU A 1 109 ? 17.935 -14.831 -6.577 1.00 92.12 109 GLU A O 1
ATOM 878 N N . PHE A 1 110 ? 19.306 -13.469 -7.705 1.00 90.25 110 PHE A N 1
ATOM 879 C CA . PHE A 1 110 ? 20.447 -13.660 -6.801 1.00 90.25 110 PHE A CA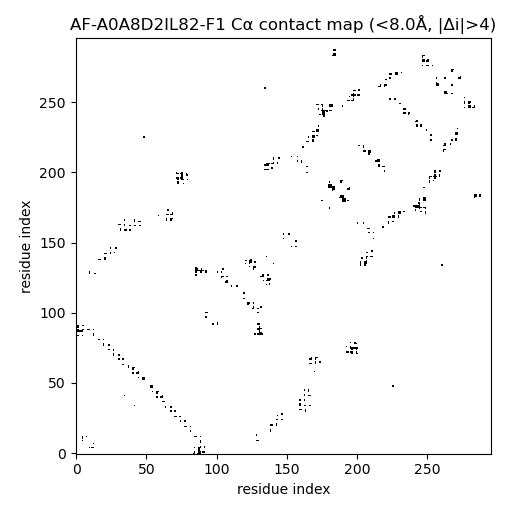 1
ATOM 880 C C . PHE A 1 110 ? 20.362 -12.849 -5.501 1.00 90.25 110 PHE A C 1
ATOM 882 O O . PHE A 1 110 ? 21.209 -13.026 -4.616 1.00 90.25 110 PHE A O 1
ATOM 889 N N . VAL A 1 111 ? 19.362 -11.973 -5.365 1.00 90.56 111 VAL A N 1
ATOM 890 C CA . VAL A 1 111 ? 19.134 -11.216 -4.133 1.00 90.56 111 VAL A CA 1
ATOM 891 C C . VAL A 1 111 ? 18.719 -12.170 -3.016 1.00 90.56 111 VAL A C 1
ATOM 893 O O . VAL A 1 111 ? 17.704 -12.854 -3.110 1.00 90.56 111 VAL A O 1
ATOM 896 N N . HIS A 1 112 ? 19.498 -12.192 -1.937 1.00 87.38 112 HIS A N 1
ATOM 897 C CA . HIS A 1 112 ? 19.219 -12.976 -0.736 1.00 87.38 112 HIS A CA 1
ATOM 898 C C . HIS A 1 112 ? 19.242 -12.087 0.518 1.00 87.38 112 HIS A C 1
ATOM 900 O O . HIS A 1 112 ? 19.888 -11.037 0.501 1.00 87.38 112 HIS A O 1
ATOM 906 N N . PRO A 1 113 ? 18.562 -12.486 1.612 1.00 80.50 113 PRO A N 1
ATOM 907 C CA . PRO A 1 113 ? 18.362 -11.627 2.786 1.00 80.50 113 PRO A CA 1
ATOM 908 C C . PRO A 1 113 ? 19.643 -11.114 3.460 1.00 80.50 113 PRO A C 1
ATOM 910 O O . PRO A 1 113 ? 19.611 -10.055 4.079 1.00 80.50 113 PRO A O 1
ATOM 913 N N . ASP A 1 114 ? 20.759 -11.838 3.329 1.00 86.56 114 ASP A N 1
ATOM 914 C CA . ASP A 1 114 ? 22.046 -11.471 3.941 1.00 86.56 114 ASP A CA 1
ATOM 915 C C . ASP A 1 114 ? 22.861 -10.464 3.107 1.00 86.56 114 ASP A C 1
ATOM 917 O O . ASP A 1 114 ? 23.931 -10.021 3.534 1.00 86.56 114 ASP A O 1
ATOM 921 N N . MET A 1 115 ? 22.389 -10.095 1.910 1.00 90.75 115 MET A N 1
ATOM 922 C CA . MET A 1 115 ? 23.065 -9.103 1.077 1.00 90.75 115 MET A CA 1
ATOM 923 C C . MET A 1 115 ? 23.008 -7.711 1.698 1.00 90.75 115 MET A C 1
ATOM 925 O O . MET A 1 115 ? 22.007 -7.300 2.284 1.00 90.75 115 MET A O 1
ATOM 929 N N . ASP A 1 116 ? 24.071 -6.932 1.485 1.00 92.69 116 ASP A N 1
ATOM 930 C CA . ASP A 1 116 ? 24.073 -5.520 1.856 1.00 92.69 116 ASP A CA 1
ATOM 931 C C . ASP A 1 116 ? 22.874 -4.796 1.221 1.00 92.69 116 ASP A C 1
ATOM 933 O O . ASP A 1 116 ? 22.597 -4.913 0.020 1.00 92.69 116 ASP A O 1
ATOM 937 N N . ILE A 1 117 ? 22.152 -4.033 2.042 1.00 92.12 117 ILE A N 1
ATOM 938 C CA . ILE A 1 117 ? 20.908 -3.391 1.618 1.00 92.12 117 ILE A CA 1
ATOM 939 C C . ILE A 1 117 ? 21.134 -2.374 0.496 1.00 92.12 117 ILE A C 1
ATOM 941 O O . ILE A 1 117 ? 20.271 -2.214 -0.364 1.00 92.12 117 ILE A O 1
ATOM 945 N N . LYS A 1 118 ? 22.297 -1.710 0.439 1.00 93.19 118 LYS A N 1
ATOM 946 C CA . LYS A 1 118 ? 22.595 -0.765 -0.646 1.00 93.19 118 LYS A CA 1
ATOM 947 C C . LYS A 1 118 ? 22.811 -1.511 -1.953 1.00 93.19 118 LYS A C 1
ATOM 949 O O . LYS A 1 118 ? 22.289 -1.074 -2.973 1.00 93.19 118 LYS A O 1
ATOM 954 N N . VAL A 1 119 ? 23.519 -2.643 -1.917 1.00 94.56 119 VAL A N 1
ATOM 955 C CA . VAL A 1 119 ? 23.691 -3.515 -3.091 1.00 94.56 119 VAL A CA 1
ATOM 956 C C . VAL A 1 119 ? 22.333 -4.022 -3.579 1.00 94.56 119 VAL A C 1
ATOM 958 O O . VAL A 1 119 ? 22.036 -3.920 -4.769 1.00 94.56 119 VAL A O 1
ATOM 961 N N . THR A 1 120 ? 21.478 -4.481 -2.662 1.00 94.81 120 THR A N 1
ATOM 962 C CA . THR A 1 120 ? 20.108 -4.920 -2.971 1.00 94.81 120 THR A CA 1
ATOM 963 C C . THR A 1 120 ? 19.297 -3.814 -3.650 1.00 94.81 120 THR A C 1
ATOM 965 O O . THR A 1 120 ? 18.720 -4.031 -4.715 1.00 94.81 120 THR A O 1
ATOM 968 N N . LEU A 1 121 ? 19.308 -2.597 -3.095 1.00 96.25 121 LEU A N 1
ATOM 969 C CA . LEU A 1 121 ? 18.598 -1.453 -3.673 1.00 96.25 121 LEU A CA 1
ATOM 970 C C . LEU A 1 121 ? 19.158 -1.035 -5.040 1.00 96.25 121 LEU A C 1
ATOM 972 O O . LEU A 1 121 ? 18.380 -0.636 -5.900 1.00 96.25 121 LEU A O 1
ATOM 976 N N . SER A 1 122 ? 20.468 -1.160 -5.283 1.00 96.56 122 SER A N 1
ATOM 977 C CA . SER A 1 122 ? 21.055 -0.909 -6.608 1.00 96.56 122 SER A CA 1
ATOM 978 C C . SER A 1 122 ? 20.603 -1.933 -7.654 1.00 96.56 122 SER A C 1
ATOM 980 O O . SER A 1 122 ? 20.308 -1.558 -8.789 1.00 96.56 122 SER A O 1
ATOM 982 N N . ILE A 1 123 ? 20.499 -3.215 -7.283 1.00 96.88 123 ILE A N 1
ATOM 983 C CA . ILE A 1 123 ? 19.949 -4.256 -8.168 1.00 96.88 123 ILE A CA 1
ATOM 984 C C . ILE A 1 123 ? 18.473 -3.968 -8.462 1.00 96.88 123 ILE A C 1
ATOM 986 O O . ILE A 1 123 ? 18.048 -4.023 -9.616 1.00 96.88 123 ILE A O 1
ATOM 990 N N . PHE A 1 124 ? 17.695 -3.602 -7.442 1.00 97.19 124 PHE A N 1
ATOM 991 C CA . PHE A 1 124 ? 16.291 -3.238 -7.621 1.00 97.19 124 PHE A CA 1
ATOM 992 C C . PHE A 1 124 ? 16.116 -1.956 -8.442 1.00 97.19 124 PHE A C 1
ATOM 994 O O . PHE A 1 124 ? 15.157 -1.858 -9.204 1.00 97.19 124 PHE A O 1
ATOM 1001 N N . GLU A 1 125 ? 17.026 -0.982 -8.352 1.00 97.06 125 GLU A N 1
ATOM 1002 C CA . GLU A 1 125 ? 16.972 0.223 -9.191 1.00 97.06 125 GLU A CA 1
ATOM 1003 C C . GLU A 1 125 ? 17.135 -0.139 -10.670 1.00 97.06 125 GLU A C 1
ATOM 1005 O O . GLU A 1 125 ? 16.367 0.334 -11.507 1.00 97.06 125 GLU A O 1
ATOM 1010 N N . LEU A 1 126 ? 18.075 -1.033 -10.993 1.00 96.81 126 LEU A N 1
ATOM 1011 C CA . LEU A 1 126 ? 18.224 -1.555 -12.350 1.00 96.81 126 LEU A CA 1
ATOM 1012 C C . LEU A 1 126 ? 16.972 -2.322 -12.804 1.00 96.81 126 LEU A C 1
ATOM 1014 O O . LEU A 1 126 ? 16.473 -2.086 -13.903 1.00 96.81 126 LEU A O 1
ATOM 1018 N N . ALA A 1 127 ? 16.456 -3.217 -11.960 1.00 97.06 127 ALA A N 1
ATOM 1019 C CA . ALA A 1 127 ? 15.288 -4.038 -12.270 1.00 97.06 127 ALA A CA 1
ATOM 1020 C C . ALA A 1 127 ? 14.039 -3.176 -12.533 1.00 97.06 127 ALA A C 1
ATOM 1022 O O . ALA A 1 127 ? 13.396 -3.299 -13.578 1.00 97.06 127 ALA A O 1
ATOM 1023 N N . THR A 1 128 ? 13.742 -2.232 -11.640 1.00 96.81 128 THR A N 1
ATOM 1024 C CA . THR A 1 128 ? 12.599 -1.319 -11.785 1.00 96.81 128 THR A CA 1
ATOM 1025 C C . THR A 1 128 ? 12.765 -0.333 -12.941 1.00 96.81 128 THR A C 1
ATOM 1027 O O . THR A 1 128 ? 11.771 0.036 -13.560 1.00 96.81 128 THR A O 1
ATOM 1030 N N . ALA A 1 129 ? 13.991 0.047 -13.322 1.00 96.25 129 ALA A N 1
ATOM 1031 C CA . ALA A 1 129 ? 14.235 0.833 -14.538 1.00 96.25 129 ALA A CA 1
ATOM 1032 C C . ALA A 1 129 ? 13.896 0.070 -15.836 1.00 96.25 129 ALA A C 1
ATOM 1034 O O . ALA A 1 129 ? 13.683 0.696 -16.875 1.00 96.25 129 ALA A O 1
ATOM 1035 N N . ALA A 1 130 ? 13.819 -1.262 -15.772 1.00 96.62 130 ALA A N 1
ATOM 1036 C CA . ALA A 1 130 ? 13.367 -2.139 -16.850 1.00 96.62 130 ALA A CA 1
ATOM 1037 C C . ALA A 1 130 ? 11.904 -2.607 -16.682 1.00 96.62 130 ALA A C 1
ATOM 1039 O O . ALA A 1 130 ? 11.447 -3.485 -17.415 1.00 96.62 130 ALA A O 1
ATOM 1040 N N . GLY A 1 131 ? 11.160 -2.054 -15.717 1.00 96.44 131 GLY A N 1
ATOM 1041 C CA . GLY A 1 131 ? 9.778 -2.453 -15.428 1.00 96.44 131 GLY A CA 1
ATOM 1042 C C . GLY A 1 131 ? 9.629 -3.755 -14.637 1.00 96.44 131 GLY A C 1
ATOM 1043 O O . GLY A 1 131 ? 8.511 -4.225 -14.430 1.00 96.44 131 GLY A O 1
ATOM 1044 N N . VAL A 1 132 ? 10.726 -4.361 -14.176 1.00 96.50 132 VAL A N 1
ATOM 1045 C CA . VAL A 1 132 ? 10.667 -5.575 -13.354 1.00 96.50 132 VAL A CA 1
ATOM 1046 C C . VAL A 1 132 ? 10.187 -5.207 -11.950 1.00 96.50 132 VAL A C 1
ATOM 1048 O O . VAL A 1 132 ? 10.719 -4.300 -11.311 1.00 96.50 132 VAL A O 1
ATOM 1051 N N . HIS A 1 133 ? 9.167 -5.919 -11.469 1.00 94.12 133 HIS A N 1
ATOM 1052 C CA . HIS A 1 133 ? 8.617 -5.732 -10.129 1.00 94.12 133 HIS A CA 1
ATOM 1053 C C . HIS A 1 133 ? 9.643 -6.104 -9.051 1.00 94.12 133 HIS A C 1
ATOM 1055 O O . HIS A 1 133 ? 10.319 -7.127 -9.178 1.00 94.12 133 HIS A O 1
ATOM 1061 N N . CYS A 1 134 ? 9.708 -5.322 -7.974 1.00 94.81 134 CYS A N 1
ATOM 1062 C CA . CYS A 1 134 ? 10.549 -5.562 -6.805 1.00 94.81 134 CYS A CA 1
ATOM 1063 C C . CYS A 1 134 ? 9.727 -5.386 -5.527 1.00 94.81 134 CYS A C 1
ATOM 1065 O O . CYS A 1 134 ? 8.977 -4.420 -5.406 1.00 94.81 134 CYS A O 1
ATOM 1067 N N . ASP A 1 135 ? 9.951 -6.279 -4.567 1.00 92.00 135 ASP A N 1
ATOM 1068 C CA . ASP A 1 135 ? 9.285 -6.311 -3.260 1.00 92.00 135 ASP A CA 1
ATOM 1069 C C . ASP A 1 135 ? 9.544 -5.042 -2.433 1.00 92.00 135 ASP A C 1
ATOM 1071 O O . ASP A 1 135 ? 8.723 -4.624 -1.618 1.00 92.00 135 ASP A O 1
ATOM 1075 N N . ILE A 1 136 ? 10.698 -4.407 -2.662 1.00 96.12 136 ILE A N 1
ATOM 1076 C CA . ILE A 1 136 ? 11.060 -3.106 -2.104 1.00 96.12 136 ILE A CA 1
ATOM 1077 C C . ILE A 1 136 ? 11.280 -2.151 -3.275 1.00 96.12 136 ILE A C 1
ATOM 1079 O O . ILE A 1 136 ? 12.159 -2.376 -4.106 1.00 96.12 136 ILE A O 1
ATOM 1083 N N . ASP A 1 137 ? 10.500 -1.070 -3.332 1.00 97.12 137 ASP A N 1
ATOM 1084 C CA . ASP A 1 137 ? 10.639 -0.054 -4.376 1.00 97.12 137 ASP A CA 1
ATOM 1085 C C . ASP A 1 137 ? 11.790 0.918 -4.038 1.00 97.12 137 ASP A C 1
ATOM 1087 O O . ASP A 1 137 ? 11.668 1.723 -3.106 1.00 97.12 137 ASP A O 1
ATOM 1091 N N . PRO A 1 138 ? 12.907 0.898 -4.789 1.00 97.31 138 PRO A N 1
ATOM 1092 C CA . PRO A 1 138 ? 14.061 1.752 -4.519 1.00 97.31 138 P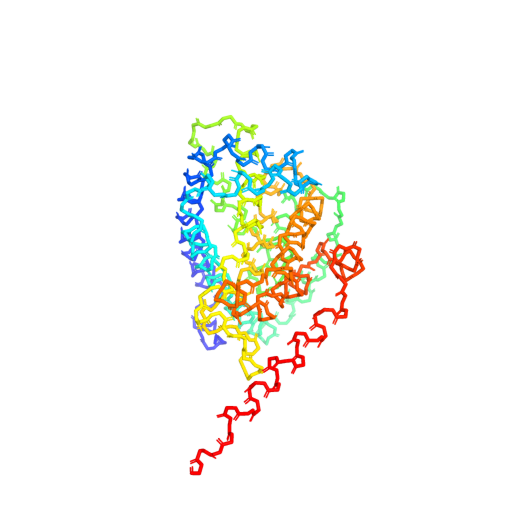RO A CA 1
ATOM 1093 C C . PRO A 1 138 ? 13.759 3.241 -4.731 1.00 97.31 138 PRO A C 1
ATOM 1095 O O . PRO A 1 138 ? 14.339 4.082 -4.040 1.00 97.31 138 PRO A O 1
ATOM 1098 N N . ALA A 1 139 ? 12.838 3.592 -5.638 1.00 97.31 139 ALA A N 1
ATOM 1099 C CA . ALA A 1 139 ? 12.449 4.982 -5.860 1.00 97.31 139 ALA A CA 1
ATOM 1100 C C . ALA A 1 139 ? 11.659 5.519 -4.662 1.00 97.31 139 ALA A C 1
ATOM 1102 O O . ALA A 1 139 ? 11.911 6.637 -4.211 1.00 97.31 139 ALA A O 1
ATOM 1103 N N . LEU A 1 140 ? 10.770 4.697 -4.092 1.00 97.94 140 LEU A N 1
ATOM 1104 C CA . LEU A 1 140 ? 10.032 5.048 -2.879 1.00 97.94 140 LEU A CA 1
ATOM 1105 C C . LEU A 1 140 ? 10.964 5.146 -1.665 1.00 97.94 140 LEU A C 1
ATOM 1107 O O . LEU A 1 140 ? 10.891 6.124 -0.923 1.00 97.94 140 LEU A O 1
ATOM 1111 N N . VAL A 1 141 ? 11.888 4.192 -1.493 1.00 97.81 141 VAL A N 1
ATOM 1112 C CA . VAL A 1 141 ? 12.921 4.249 -0.442 1.00 97.81 141 VAL A CA 1
ATOM 1113 C C . VAL A 1 141 ? 13.727 5.543 -0.545 1.00 97.81 141 VAL A C 1
ATOM 1115 O O . 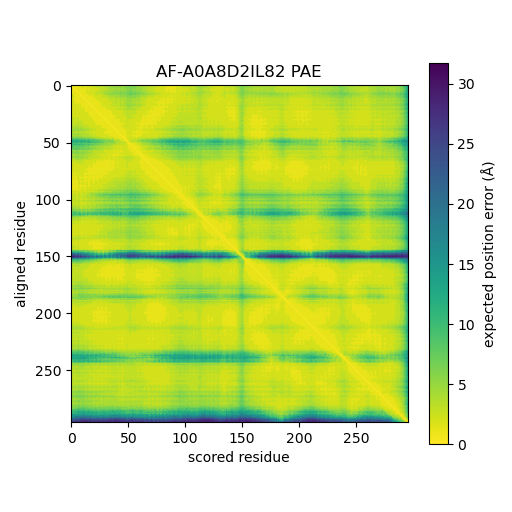VAL A 1 141 ? 13.877 6.254 0.446 1.00 97.81 141 VAL A O 1
ATOM 1118 N N . SER A 1 142 ? 14.215 5.883 -1.739 1.00 96.25 142 SER A N 1
ATOM 1119 C CA . SER A 1 142 ? 14.988 7.108 -1.969 1.00 96.25 142 SER A CA 1
ATOM 1120 C C . SER A 1 142 ? 14.171 8.373 -1.674 1.00 96.25 142 SER A C 1
ATOM 1122 O O . SER A 1 142 ? 14.644 9.282 -0.984 1.00 96.25 142 SER A O 1
ATOM 1124 N N . ALA A 1 143 ? 12.918 8.420 -2.132 1.00 96.19 143 ALA A N 1
ATOM 1125 C CA . ALA A 1 143 ? 12.024 9.552 -1.919 1.00 96.19 143 ALA A CA 1
ATOM 1126 C C . ALA A 1 143 ? 11.734 9.787 -0.427 1.00 96.19 143 ALA A C 1
ATOM 1128 O O . ALA A 1 143 ? 11.891 10.905 0.067 1.00 96.19 143 ALA A O 1
ATOM 1129 N N . LEU A 1 144 ? 11.409 8.726 0.320 1.00 95.81 144 LEU A N 1
ATOM 1130 C CA . LEU A 1 144 ? 11.113 8.822 1.751 1.00 95.81 144 LEU A CA 1
ATOM 1131 C C . LEU A 1 144 ? 12.370 9.018 2.609 1.00 95.81 144 LEU A C 1
ATOM 1133 O O . LEU A 1 144 ? 12.312 9.716 3.619 1.00 95.81 144 LEU A O 1
ATOM 1137 N N . ALA A 1 145 ? 13.528 8.487 2.206 1.00 93.38 145 ALA A N 1
ATOM 1138 C CA . ALA A 1 145 ? 14.789 8.721 2.913 1.00 93.38 145 ALA A CA 1
ATOM 1139 C C . ALA A 1 145 ? 15.175 10.208 2.927 1.00 93.38 145 ALA A C 1
ATOM 1141 O O . ALA A 1 145 ? 15.767 10.688 3.896 1.00 93.38 145 ALA A O 1
ATOM 1142 N N . ASN A 1 146 ? 14.811 10.959 1.882 1.00 86.50 146 ASN A N 1
ATOM 1143 C CA . ASN A 1 146 ? 15.060 12.397 1.822 1.00 86.50 146 ASN A CA 1
ATOM 1144 C C . ASN A 1 146 ? 14.217 13.203 2.824 1.00 86.50 146 ASN A C 1
ATOM 1146 O O . ASN A 1 146 ? 14.668 14.270 3.233 1.00 86.50 146 ASN A O 1
ATOM 1150 N N . LEU A 1 147 ? 13.080 12.676 3.302 1.00 82.62 147 LEU A N 1
ATOM 1151 C CA . LEU A 1 147 ? 12.282 13.308 4.365 1.00 82.62 147 LEU A CA 1
ATOM 1152 C C . LEU A 1 147 ? 12.978 13.311 5.730 1.00 82.62 147 LEU A C 1
ATOM 1154 O O . LEU A 1 147 ? 12.674 14.147 6.575 1.00 82.62 147 LEU A O 1
ATOM 1158 N N . LYS A 1 148 ? 13.920 12.388 5.961 1.00 69.69 148 LYS A N 1
ATOM 1159 C CA . LYS A 1 148 ? 14.649 12.261 7.233 1.00 69.69 148 LYS A CA 1
ATOM 1160 C C . LYS A 1 148 ? 15.599 13.437 7.506 1.00 69.69 148 LYS A C 1
ATOM 1162 O O . LYS A 1 148 ? 16.069 13.597 8.626 1.00 69.69 148 LYS A O 1
ATOM 1167 N N . LYS A 1 149 ? 15.939 14.240 6.491 1.00 65.00 149 LYS A N 1
ATOM 1168 C CA . LYS A 1 149 ? 16.987 15.268 6.613 1.00 65.00 149 LYS A CA 1
ATOM 1169 C C . LYS A 1 149 ? 16.585 16.457 7.495 1.00 65.00 149 LYS A C 1
ATOM 1171 O O . LYS A 1 149 ? 17.479 17.142 7.987 1.00 65.00 149 LYS A O 1
ATOM 1176 N N . ASP A 1 150 ? 15.294 16.634 7.777 1.00 56.88 150 ASP A N 1
ATOM 1177 C CA . ASP A 1 150 ? 14.789 17.758 8.561 1.00 56.88 150 ASP A CA 1
ATOM 1178 C C . ASP A 1 150 ? 14.383 17.338 9.993 1.00 56.88 150 ASP A C 1
ATOM 1180 O O . ASP A 1 150 ? 13.254 16.940 10.269 1.00 56.88 150 ASP A O 1
ATOM 1184 N N . SER A 1 151 ? 15.301 17.547 10.943 1.00 53.56 151 SER A N 1
ATOM 1185 C CA . SER A 1 151 ? 15.035 17.944 12.347 1.00 53.56 151 SER A CA 1
ATOM 1186 C C . SER A 1 151 ? 14.497 16.955 13.408 1.00 53.56 151 SER A C 1
ATOM 1188 O O . SER A 1 151 ? 14.208 17.405 14.516 1.00 53.56 151 SER A O 1
ATOM 1190 N N . SER A 1 152 ? 14.440 15.640 13.174 1.00 65.62 152 SER A N 1
ATOM 1191 C CA . SER A 1 152 ? 14.081 14.639 14.211 1.00 65.62 152 SER A CA 1
ATOM 1192 C C . SER A 1 152 ? 15.181 13.607 14.476 1.00 65.62 152 SER A C 1
ATOM 1194 O O . SER A 1 152 ? 16.015 13.322 13.613 1.00 65.62 152 SER A O 1
ATOM 1196 N N . SER A 1 153 ? 15.210 13.038 15.687 1.00 85.38 153 SER A N 1
ATOM 1197 C CA . SER A 1 153 ? 16.127 11.932 15.981 1.00 85.38 153 SER A CA 1
ATOM 1198 C C . SER A 1 153 ? 15.732 10.671 15.184 1.00 85.38 153 SER A C 1
ATOM 1200 O O . SER A 1 153 ? 14.543 10.433 14.950 1.00 85.38 153 SER A O 1
ATOM 1202 N N . PRO A 1 154 ? 16.689 9.807 14.785 1.00 85.88 154 PRO A N 1
ATOM 1203 C CA . PRO A 1 154 ? 16.377 8.575 14.052 1.00 85.88 154 PRO A CA 1
ATOM 1204 C C . PRO A 1 154 ? 15.396 7.642 14.778 1.00 85.88 154 PRO A C 1
ATOM 1206 O O . PRO A 1 154 ? 14.664 6.897 14.127 1.00 85.88 154 PRO A O 1
ATOM 1209 N N . GLU A 1 155 ? 15.391 7.671 16.112 1.00 90.12 155 GLU A N 1
ATOM 1210 C CA . GLU A 1 155 ? 14.489 6.875 16.946 1.00 90.12 155 GLU A CA 1
ATOM 1211 C C . GLU A 1 155 ? 13.057 7.417 16.931 1.00 90.12 155 GLU A C 1
ATOM 1213 O O . GLU A 1 155 ? 12.113 6.634 16.828 1.00 90.12 155 GLU A O 1
ATOM 1218 N N . GLU A 1 156 ? 12.880 8.741 16.972 1.00 91.19 156 GLU A N 1
ATOM 1219 C CA . GLU A 1 156 ? 11.563 9.377 16.853 1.00 91.19 156 GLU A CA 1
ATOM 1220 C C . GLU A 1 156 ? 10.943 9.133 15.479 1.00 91.19 156 GLU A C 1
ATOM 1222 O O . GLU A 1 156 ? 9.758 8.821 15.388 1.00 91.19 156 GLU A O 1
ATOM 1227 N N . ASP A 1 157 ? 11.746 9.200 14.416 1.00 91.81 157 ASP A N 1
ATOM 1228 C CA . ASP A 1 157 ? 11.286 8.913 13.058 1.00 91.81 157 ASP A CA 1
ATOM 1229 C C . ASP A 1 157 ? 10.833 7.463 12.891 1.00 91.81 157 ASP A C 1
ATOM 1231 O O . ASP A 1 157 ? 9.765 7.193 12.338 1.00 91.81 157 ASP A O 1
ATOM 1235 N N . TYR A 1 158 ? 11.610 6.522 13.426 1.00 95.69 158 TYR A N 1
ATOM 1236 C CA . TYR A 1 158 ? 11.223 5.117 13.448 1.00 95.69 158 TYR A CA 1
ATOM 1237 C C . TYR A 1 158 ? 9.952 4.886 14.282 1.00 95.69 158 TYR A C 1
ATOM 1239 O O . TYR A 1 158 ? 9.058 4.140 13.871 1.00 95.69 158 TYR A O 1
ATOM 1247 N N . LYS A 1 159 ? 9.832 5.550 15.439 1.00 96.56 159 LYS A N 1
ATOM 1248 C CA . LYS A 1 159 ? 8.628 5.489 16.275 1.00 96.56 159 LYS A CA 1
ATOM 1249 C C . LYS A 1 159 ? 7.412 6.013 15.512 1.00 96.56 159 LYS A C 1
ATOM 1251 O O . LYS A 1 159 ? 6.387 5.338 15.505 1.00 96.56 159 LYS A O 1
ATOM 1256 N N . ALA A 1 160 ? 7.525 7.154 14.835 1.00 96.25 160 ALA A N 1
ATOM 1257 C CA . ALA A 1 160 ? 6.456 7.708 14.010 1.00 96.25 160 ALA A CA 1
ATOM 1258 C C . ALA A 1 160 ? 6.044 6.744 12.883 1.00 96.25 160 ALA A C 1
ATOM 1260 O O . ALA A 1 160 ? 4.852 6.532 12.674 1.00 96.25 160 ALA A O 1
ATOM 1261 N N . ALA A 1 161 ? 6.997 6.085 12.216 1.00 97.25 161 ALA A N 1
ATOM 1262 C CA . ALA A 1 161 ? 6.697 5.066 11.207 1.00 97.25 161 ALA A CA 1
ATOM 1263 C C . ALA A 1 161 ? 5.916 3.869 11.780 1.00 97.25 161 ALA A C 1
ATOM 1265 O O . ALA A 1 161 ? 4.937 3.427 11.180 1.00 97.25 161 ALA A O 1
ATOM 1266 N N . CYS A 1 162 ? 6.284 3.381 12.970 1.00 98.44 162 CYS A N 1
ATOM 1267 C CA . CYS A 1 162 ? 5.521 2.326 13.642 1.00 98.44 162 CYS A CA 1
ATOM 1268 C C . CYS A 1 162 ? 4.103 2.788 14.005 1.00 98.44 162 CYS A C 1
ATOM 1270 O O . CYS A 1 162 ? 3.133 2.064 13.793 1.00 98.44 162 CYS A O 1
ATOM 1272 N N . LEU A 1 163 ? 3.973 3.994 14.562 1.00 98.62 163 LEU A N 1
ATOM 1273 C CA . LEU A 1 163 ? 2.680 4.527 14.984 1.00 98.62 163 LEU A CA 1
ATOM 1274 C C . LEU A 1 163 ? 1.774 4.862 13.795 1.00 98.62 163 LEU A C 1
ATOM 1276 O O . LEU A 1 163 ? 0.562 4.759 13.938 1.00 98.62 163 LEU A O 1
ATOM 1280 N N . LEU A 1 164 ? 2.327 5.180 12.619 1.00 98.69 164 LEU A N 1
ATOM 1281 C CA . LEU A 1 164 ? 1.551 5.288 11.382 1.00 98.69 164 LEU A CA 1
ATOM 1282 C C . LEU A 1 164 ? 0.841 3.969 11.059 1.00 98.69 164 LEU A C 1
ATOM 1284 O O . LEU A 1 164 ? -0.353 3.980 10.773 1.00 98.69 164 LEU A O 1
ATOM 1288 N N . MET A 1 165 ? 1.548 2.838 11.155 1.00 98.56 165 MET A N 1
ATOM 1289 C CA . MET A 1 165 ? 0.958 1.515 10.918 1.00 98.56 165 MET A CA 1
ATOM 1290 C C . MET A 1 165 ? -0.160 1.214 11.918 1.00 98.56 165 MET A C 1
ATOM 1292 O O . MET A 1 165 ? -1.242 0.786 11.521 1.00 98.56 165 MET A O 1
ATOM 1296 N N . VAL A 1 166 ? 0.062 1.531 13.197 1.00 98.69 166 VAL A N 1
ATOM 1297 C CA . VAL A 1 166 ? -0.967 1.421 14.244 1.00 98.69 166 VAL A CA 1
ATOM 1298 C C . VAL A 1 166 ? -2.189 2.269 13.897 1.00 98.69 166 VAL A C 1
ATOM 1300 O O . VAL A 1 166 ? -3.314 1.779 13.960 1.00 98.69 166 VAL A O 1
ATOM 1303 N N . PHE A 1 167 ? -1.974 3.521 13.491 1.00 98.75 167 PHE A N 1
ATOM 1304 C CA . PHE A 1 167 ? -3.041 4.467 13.186 1.00 98.75 167 PHE A CA 1
ATOM 1305 C C . PHE A 1 167 ? -3.895 3.999 12.006 1.00 98.75 167 PHE A C 1
ATOM 1307 O O . PHE A 1 167 ? -5.124 4.024 12.079 1.00 98.75 167 PHE A O 1
ATOM 1314 N N . VA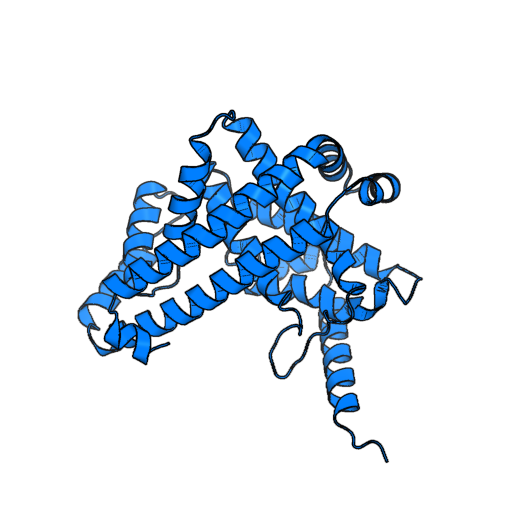L A 1 168 ? -3.258 3.523 10.935 1.00 98.75 168 VAL A N 1
ATOM 1315 C CA . VAL A 1 168 ? -3.964 2.987 9.768 1.00 98.75 168 VAL A CA 1
ATOM 1316 C C . VAL A 1 168 ? -4.774 1.750 10.157 1.00 98.75 168 VAL A C 1
ATOM 1318 O O . VAL A 1 168 ? -5.969 1.714 9.870 1.00 98.75 168 VAL A O 1
ATOM 1321 N N . ALA A 1 169 ? -4.170 0.788 10.866 1.00 98.44 169 ALA A N 1
ATOM 1322 C CA . ALA A 1 169 ? -4.819 -0.466 11.252 1.00 98.44 169 ALA A CA 1
ATOM 1323 C C . ALA A 1 169 ? -6.113 -0.239 12.049 1.00 98.44 169 ALA A C 1
ATOM 1325 O O . ALA A 1 169 ? -7.163 -0.776 11.693 1.00 98.44 169 ALA A O 1
ATOM 1326 N N . VAL A 1 170 ? -6.064 0.610 13.082 1.00 97.62 170 VAL A N 1
ATOM 1327 C CA . VAL A 1 170 ? -7.236 0.883 13.932 1.00 97.62 170 VAL A CA 1
ATOM 1328 C C . VAL A 1 170 ? -8.267 1.804 13.284 1.00 97.62 170 VAL A C 1
ATOM 1330 O O . VAL A 1 170 ? -9.390 1.904 13.773 1.00 97.62 170 VAL A O 1
ATOM 1333 N N . SER A 1 171 ? -7.909 2.471 12.184 1.00 98.12 171 SER A N 1
ATOM 1334 C CA . SER A 1 171 ? -8.836 3.319 11.432 1.00 98.12 171 SER A CA 1
ATOM 1335 C C . SER A 1 171 ? -9.654 2.525 10.410 1.00 98.12 171 SER A C 1
ATOM 1337 O O . SER A 1 171 ? -10.755 2.957 10.079 1.00 98.12 171 SER A O 1
ATOM 1339 N N . LEU A 1 172 ? -9.183 1.360 9.937 1.00 97.88 172 LEU A N 1
ATOM 1340 C CA . LEU A 1 172 ? -9.867 0.566 8.900 1.00 97.88 172 LEU A CA 1
ATOM 1341 C C . LEU A 1 172 ? -11.364 0.311 9.163 1.00 97.88 172 LEU A C 1
ATOM 1343 O O . LEU A 1 172 ? -12.139 0.448 8.214 1.00 97.88 172 LEU A O 1
ATOM 1347 N N . PRO A 1 173 ? -11.828 0.005 10.396 1.00 96.25 173 PRO A N 1
ATOM 1348 C CA . PRO A 1 173 ? -13.253 -0.214 10.649 1.00 96.25 173 PRO A CA 1
ATOM 1349 C C . PRO A 1 173 ? -14.155 0.971 10.287 1.00 96.25 173 PRO A C 1
ATOM 1351 O O . PRO A 1 173 ? -15.318 0.766 9.944 1.00 96.25 173 PRO A O 1
ATOM 1354 N N . LEU A 1 174 ? -13.633 2.203 10.308 1.00 95.81 174 LEU A N 1
ATOM 1355 C CA . LEU A 1 174 ? -14.397 3.407 9.959 1.00 95.81 174 LEU A CA 1
ATOM 1356 C C . LEU A 1 174 ? -14.864 3.397 8.500 1.00 95.81 174 LEU A C 1
ATOM 1358 O O . LEU A 1 174 ? -15.897 3.981 8.179 1.00 95.81 174 LEU A O 1
ATOM 1362 N N . LEU A 1 175 ? -14.152 2.685 7.621 1.00 97.25 175 LEU A N 1
ATOM 1363 C CA . LEU A 1 175 ? -14.526 2.544 6.215 1.00 97.25 175 LEU A CA 1
ATOM 1364 C C . LEU A 1 175 ? -15.887 1.866 6.043 1.00 97.25 175 LEU A C 1
ATOM 1366 O O . LEU A 1 175 ? -16.547 2.093 5.032 1.00 97.25 175 LEU A O 1
ATOM 1370 N N . ALA A 1 176 ? -16.340 1.070 7.018 1.00 96.50 176 ALA A N 1
ATOM 1371 C CA . ALA A 1 176 ? -17.612 0.359 6.925 1.00 96.50 176 ALA A CA 1
ATOM 1372 C C . ALA A 1 176 ? -18.829 1.294 6.988 1.00 96.50 176 ALA A C 1
ATOM 1374 O O . ALA A 1 176 ? -19.913 0.908 6.545 1.00 96.50 176 ALA A O 1
ATOM 1375 N N . MET A 1 177 ? -18.644 2.517 7.498 1.00 95.06 177 MET A N 1
ATOM 1376 C CA . MET A 1 177 ? -19.666 3.566 7.531 1.00 95.06 177 MET A CA 1
ATOM 1377 C C . MET A 1 177 ? -19.799 4.306 6.199 1.00 95.06 177 MET A C 1
ATOM 1379 O O . MET A 1 177 ? -20.870 4.831 5.889 1.00 95.06 177 MET A O 1
ATOM 1383 N N . ASP A 1 178 ? -18.727 4.362 5.409 1.00 95.31 178 ASP A N 1
ATOM 1384 C CA . ASP A 1 178 ? -18.731 5.055 4.127 1.00 95.31 178 ASP A CA 1
ATOM 1385 C C . ASP A 1 178 ? -19.548 4.255 3.111 1.00 95.31 178 ASP A C 1
ATOM 1387 O O . ASP A 1 178 ? -19.242 3.107 2.793 1.00 95.31 178 ASP A O 1
ATOM 1391 N N . VAL A 1 179 ? -20.594 4.891 2.581 1.00 93.44 179 VAL A N 1
ATOM 1392 C CA . VAL A 1 179 ? -21.523 4.315 1.604 1.00 93.44 179 VAL A CA 1
ATOM 1393 C C . VAL A 1 179 ? -20.848 3.868 0.310 1.00 93.44 179 VAL A C 1
ATOM 1395 O O . VAL A 1 179 ? -21.411 3.030 -0.386 1.00 93.44 179 VAL A O 1
ATOM 1398 N N . SER A 1 180 ? -19.670 4.409 0.002 1.00 94.75 180 SER A N 1
ATOM 1399 C CA . SER A 1 180 ? -18.889 4.100 -1.194 1.00 94.75 180 SER A CA 1
ATOM 1400 C C . SER A 1 180 ? -17.868 2.971 -0.993 1.00 94.75 180 SER A C 1
ATOM 1402 O O . SER A 1 180 ? -17.317 2.469 -1.973 1.00 94.75 180 SER A O 1
ATOM 1404 N N . SER A 1 181 ? -17.695 2.472 0.237 1.00 96.56 181 SER A N 1
ATOM 1405 C CA . SER A 1 181 ? -16.859 1.301 0.567 1.00 96.56 181 SER A CA 1
ATOM 1406 C C . SER A 1 181 ? -17.502 -0.032 0.170 1.00 96.56 181 SER A C 1
ATOM 1408 O O . SER A 1 181 ? -17.397 -1.028 0.884 1.00 96.56 181 SER A O 1
ATOM 1410 N N . VAL A 1 182 ? -18.203 -0.059 -0.959 1.00 95.00 182 VAL A N 1
ATOM 1411 C CA . VAL A 1 182 ? -18.833 -1.258 -1.511 1.00 95.00 182 VAL A CA 1
ATOM 1412 C C . VAL A 1 182 ? -17.857 -1.903 -2.478 1.00 95.00 182 VAL A C 1
ATOM 1414 O O . VAL A 1 182 ? -17.405 -1.255 -3.426 1.00 95.00 182 VAL A O 1
ATOM 1417 N N . TYR A 1 183 ? -17.545 -3.171 -2.228 1.00 95.88 183 TYR A N 1
ATOM 1418 C CA . TYR A 1 183 ? -16.731 -3.982 -3.121 1.00 95.88 183 TYR A CA 1
ATOM 1419 C C . TYR A 1 183 ? -17.565 -4.497 -4.300 1.00 95.88 183 TYR A C 1
ATOM 1421 O O . TYR A 1 183 ? -18.669 -5.016 -4.121 1.00 95.88 183 TYR A O 1
ATOM 1429 N N . SER A 1 184 ? -17.016 -4.367 -5.504 1.00 93.12 184 SER A N 1
ATOM 1430 C CA . SER A 1 184 ? -17.589 -4.861 -6.749 1.00 93.12 184 SER A CA 1
ATOM 1431 C C . SER A 1 184 ? -16.710 -5.963 -7.325 1.00 93.12 184 SER A C 1
ATOM 1433 O O . SER A 1 184 ? -15.519 -5.772 -7.565 1.00 93.12 184 SER A O 1
ATOM 1435 N N . THR A 1 185 ? -17.332 -7.105 -7.608 1.00 89.94 185 THR A N 1
ATOM 1436 C CA . THR A 1 185 ? -16.695 -8.252 -8.267 1.00 89.94 185 THR A CA 1
ATOM 1437 C C . THR A 1 185 ? -16.347 -7.982 -9.730 1.00 89.94 185 THR A C 1
ATOM 1439 O O . THR A 1 185 ? -15.515 -8.687 -10.284 1.00 89.94 185 THR A O 1
ATOM 1442 N N . ASP A 1 186 ? -16.978 -6.993 -10.375 1.00 88.31 186 ASP A N 1
ATOM 1443 C CA . ASP A 1 186 ? -16.694 -6.669 -11.783 1.00 88.31 186 ASP A CA 1
ATOM 1444 C C . ASP A 1 186 ? -15.386 -5.896 -11.937 1.00 88.31 186 ASP A C 1
ATOM 1446 O O . ASP A 1 186 ? -14.684 -6.040 -12.934 1.00 88.31 186 ASP A O 1
ATOM 1450 N N . THR A 1 187 ? -15.085 -5.048 -10.955 1.00 89.44 187 THR A N 1
ATOM 1451 C CA . THR A 1 187 ? -13.878 -4.217 -10.934 1.00 89.44 187 THR A CA 1
ATOM 1452 C C . THR A 1 187 ? -12.795 -4.790 -10.031 1.00 89.44 187 THR A C 1
ATOM 1454 O O . THR A 1 187 ? -11.743 -4.174 -9.921 1.00 89.44 187 THR A O 1
ATOM 1457 N N . ASP A 1 188 ? -13.073 -5.914 -9.363 1.00 91.31 188 ASP A N 1
ATOM 1458 C CA . ASP A 1 188 ? -12.224 -6.519 -8.332 1.00 91.31 188 ASP A CA 1
ATOM 1459 C C . ASP A 1 188 ? -11.731 -5.488 -7.298 1.00 91.31 188 ASP A C 1
ATOM 1461 O O . ASP A 1 188 ? -10.556 -5.392 -6.951 1.00 91.31 188 ASP A O 1
ATOM 1465 N N . GLY A 1 189 ? -12.650 -4.637 -6.833 1.00 94.94 189 GLY A N 1
ATOM 1466 C CA . GLY A 1 189 ? -12.286 -3.506 -5.988 1.00 94.94 189 GLY A CA 1
ATOM 1467 C C . GLY A 1 189 ? -13.474 -2.708 -5.472 1.00 94.94 189 GLY A C 1
ATOM 1468 O O . GLY A 1 189 ? -14.625 -2.926 -5.845 1.00 94.94 189 GLY A O 1
ATOM 1469 N N . HIS A 1 190 ? -13.189 -1.773 -4.571 1.00 97.00 190 HIS A N 1
ATOM 1470 C CA . HIS A 1 190 ? -14.172 -0.864 -3.973 1.00 97.00 190 HIS A CA 1
ATOM 1471 C C . HIS A 1 190 ? -14.386 0.410 -4.785 1.00 97.00 190 HIS A C 1
ATOM 1473 O O . HIS A 1 190 ? -13.447 0.937 -5.379 1.00 97.00 190 HIS A O 1
ATOM 1479 N N . SER A 1 191 ? -15.598 0.962 -4.712 1.00 95.94 191 SER A N 1
ATOM 1480 C CA . SER A 1 191 ? -15.984 2.161 -5.479 1.00 95.94 191 SER A CA 1
ATOM 1481 C C . SER A 1 191 ? -15.220 3.432 -5.080 1.00 95.94 191 SER A C 1
ATOM 1483 O O . SER A 1 191 ? -15.112 4.358 -5.877 1.00 95.94 191 SER A O 1
ATOM 1485 N N . ASN A 1 192 ? -14.688 3.485 -3.857 1.00 97.00 192 ASN A N 1
ATOM 1486 C CA . ASN A 1 192 ? -13.868 4.580 -3.327 1.00 97.00 192 ASN A CA 1
ATOM 1487 C C . ASN A 1 192 ? -12.373 4.245 -3.242 1.00 97.00 192 ASN A C 1
ATOM 1489 O O . ASN A 1 192 ? -11.651 4.854 -2.455 1.00 97.00 192 ASN A O 1
ATOM 1493 N N . ASN A 1 193 ? -11.912 3.261 -4.017 1.00 98.06 193 ASN A N 1
ATOM 1494 C CA . ASN A 1 193 ? -10.501 2.892 -4.134 1.00 98.06 193 ASN A CA 1
ATOM 1495 C C . ASN A 1 193 ? -9.817 2.415 -2.844 1.00 98.06 193 ASN A C 1
ATOM 1497 O O . ASN A 1 193 ? -8.598 2.288 -2.808 1.00 98.06 193 ASN A O 1
ATOM 1501 N N . ILE A 1 194 ? -10.552 2.069 -1.783 1.00 98.38 194 ILE A N 1
ATOM 1502 C CA . ILE A 1 194 ? -9.921 1.587 -0.539 1.00 98.38 194 ILE A CA 1
ATOM 1503 C C . ILE A 1 194 ? -9.159 0.264 -0.718 1.00 98.38 194 ILE A C 1
ATOM 1505 O O . ILE A 1 194 ? -8.250 -0.004 0.058 1.00 98.38 194 ILE A O 1
ATOM 1509 N N . HIS A 1 195 ? -9.431 -0.520 -1.769 1.00 98.12 195 HIS A N 1
ATOM 1510 C CA . HIS A 1 195 ? -8.589 -1.656 -2.178 1.00 98.12 195 HIS A CA 1
ATOM 1511 C C . HIS A 1 195 ? -7.132 -1.240 -2.457 1.00 98.12 195 HIS A C 1
ATOM 1513 O O . HIS A 1 195 ? -6.202 -2.008 -2.219 1.00 98.12 195 HIS A O 1
ATOM 1519 N N . CYS A 1 196 ? -6.895 0.008 -2.872 1.00 98.50 196 CYS A N 1
ATOM 1520 C CA . CYS A 1 196 ? -5.555 0.556 -3.049 1.00 98.50 196 CYS A CA 1
ATOM 1521 C C . CYS A 1 196 ? -4.772 0.694 -1.731 1.00 98.50 196 CYS A C 1
ATOM 1523 O O . CYS A 1 196 ? -3.540 0.764 -1.769 1.00 98.50 196 CYS A O 1
ATOM 1525 N N . LEU A 1 197 ? -5.444 0.681 -0.570 1.00 98.69 197 LEU A N 1
ATOM 1526 C CA . LEU A 1 197 ? -4.780 0.688 0.737 1.00 98.69 197 LEU A CA 1
ATOM 1527 C C . LEU A 1 197 ? -3.847 -0.510 0.908 1.00 98.69 197 LEU A C 1
ATOM 1529 O O . LEU A 1 197 ? -2.804 -0.343 1.531 1.00 98.69 197 LEU A O 1
ATOM 1533 N N . ALA A 1 198 ? -4.172 -1.674 0.332 1.00 98.50 198 ALA A N 1
ATOM 1534 C CA . ALA A 1 198 ? -3.303 -2.849 0.366 1.00 98.50 198 ALA A CA 1
ATOM 1535 C C . ALA A 1 198 ? -1.896 -2.502 -0.150 1.00 98.50 198 ALA A C 1
ATOM 1537 O O . ALA A 1 198 ? -0.916 -2.590 0.591 1.00 98.50 198 ALA A O 1
ATOM 1538 N N . LYS A 1 199 ? -1.810 -1.969 -1.376 1.00 98.56 199 LYS A N 1
ATOM 1539 C CA . LYS A 1 199 ? -0.536 -1.573 -1.992 1.00 98.56 199 LYS A CA 1
ATOM 1540 C C . LYS A 1 199 ? 0.152 -0.446 -1.224 1.00 98.56 199 LYS A C 1
ATOM 1542 O O . LYS A 1 199 ? 1.366 -0.492 -1.033 1.00 98.56 199 LYS A O 1
ATOM 1547 N N . ALA A 1 200 ? -0.613 0.533 -0.733 1.00 98.81 200 ALA A N 1
ATOM 1548 C CA . ALA A 1 200 ? -0.072 1.616 0.086 1.00 98.81 200 ALA A CA 1
ATOM 1549 C C . ALA A 1 200 ? 0.590 1.093 1.367 1.00 98.81 200 ALA A C 1
ATOM 1551 O O . ALA A 1 200 ? 1.736 1.430 1.645 1.00 98.81 200 ALA A O 1
ATOM 1552 N N . ILE A 1 201 ? -0.111 0.257 2.135 1.00 98.75 201 ILE A N 1
ATOM 1553 C CA . ILE A 1 201 ? 0.369 -0.276 3.413 1.00 98.75 201 ILE A CA 1
ATOM 1554 C C . ILE A 1 201 ? 1.620 -1.126 3.196 1.00 98.75 201 ILE A C 1
ATOM 1556 O O . ILE A 1 201 ? 2.617 -0.907 3.885 1.00 98.75 201 ILE A O 1
ATOM 1560 N N . ILE A 1 202 ? 1.605 -2.043 2.224 1.00 98.62 202 ILE A N 1
ATOM 1561 C CA . ILE A 1 202 ? 2.748 -2.919 1.949 1.00 98.62 202 ILE A CA 1
ATOM 1562 C C . ILE A 1 202 ? 3.970 -2.114 1.506 1.00 98.62 202 ILE A C 1
ATOM 1564 O O . ILE A 1 202 ? 5.026 -2.216 2.134 1.00 98.62 202 ILE A O 1
ATOM 1568 N N . GLN A 1 203 ? 3.842 -1.270 0.480 1.00 98.62 203 GLN A N 1
ATOM 1569 C CA . GLN A 1 203 ? 5.007 -0.584 -0.082 1.00 98.62 203 GLN A CA 1
ATOM 1570 C C . GLN A 1 203 ? 5.541 0.534 0.817 1.00 98.62 203 GLN A C 1
ATOM 1572 O O . GLN A 1 203 ? 6.758 0.691 0.927 1.00 98.62 203 GLN A O 1
ATOM 1577 N N . VAL A 1 204 ? 4.672 1.277 1.516 1.00 98.56 204 VAL A N 1
ATOM 1578 C CA . VAL A 1 204 ? 5.120 2.282 2.495 1.00 98.56 204 VAL A CA 1
ATOM 1579 C C . VAL A 1 204 ? 5.834 1.601 3.661 1.00 98.56 204 VAL A C 1
ATOM 1581 O O . VAL A 1 204 ? 6.898 2.070 4.063 1.00 98.56 204 VAL A O 1
ATOM 1584 N N . SER A 1 205 ? 5.317 0.475 4.169 1.00 98.56 205 SER A N 1
ATOM 1585 C CA . SER A 1 205 ? 5.989 -0.288 5.231 1.00 98.56 205 SER A CA 1
ATOM 1586 C C . SER A 1 205 ? 7.349 -0.799 4.771 1.00 98.56 205 SER A C 1
ATOM 1588 O O . SER A 1 205 ? 8.351 -0.579 5.452 1.00 98.56 205 SER A O 1
ATOM 1590 N N . ALA A 1 206 ? 7.403 -1.430 3.595 1.00 98.31 206 ALA A N 1
ATOM 1591 C CA . ALA A 1 206 ? 8.641 -1.942 3.025 1.00 98.31 206 ALA A CA 1
ATOM 1592 C C . ALA A 1 206 ? 9.688 -0.831 2.877 1.00 98.31 206 ALA A C 1
ATOM 1594 O O . ALA A 1 206 ? 10.830 -0.999 3.306 1.00 98.31 206 ALA A O 1
ATOM 1595 N N . ALA A 1 207 ? 9.296 0.338 2.361 1.00 98.25 207 ALA A N 1
ATOM 1596 C CA 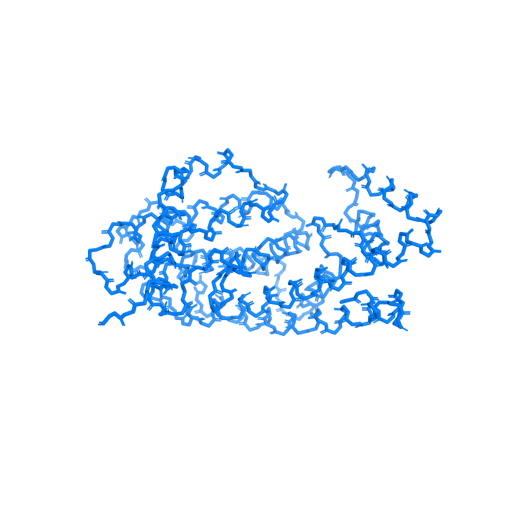. ALA A 1 207 ? 10.199 1.469 2.206 1.00 98.25 207 ALA A CA 1
ATOM 1597 C C . ALA A 1 207 ? 10.675 2.039 3.553 1.00 98.25 207 ALA A C 1
ATOM 1599 O O . ALA A 1 207 ? 11.880 2.186 3.767 1.00 98.25 207 ALA A O 1
ATOM 1600 N N . LEU A 1 208 ? 9.758 2.326 4.484 1.00 97.75 208 LEU A N 1
ATOM 1601 C CA . LEU A 1 208 ? 10.096 2.899 5.790 1.00 97.75 208 LEU A CA 1
ATOM 1602 C C . LEU A 1 208 ? 10.996 1.962 6.601 1.00 97.75 208 LEU A C 1
ATOM 1604 O O . LEU A 1 208 ? 12.052 2.378 7.076 1.00 97.75 208 LEU A O 1
ATOM 1608 N N . PHE A 1 209 ? 10.631 0.688 6.740 1.00 97.56 209 PHE A N 1
ATOM 1609 C CA . PHE A 1 209 ? 11.413 -0.242 7.555 1.00 97.56 209 PHE A CA 1
ATOM 1610 C C . PHE A 1 209 ? 12.743 -0.629 6.899 1.00 97.56 209 PHE A C 1
ATOM 1612 O O . PHE A 1 209 ? 13.705 -0.884 7.622 1.00 97.56 209 PHE A O 1
ATOM 1619 N N . THR A 1 210 ? 12.865 -0.515 5.572 1.00 96.75 210 THR A N 1
ATOM 1620 C CA . THR A 1 210 ? 14.171 -0.539 4.893 1.00 96.75 210 THR A CA 1
ATOM 1621 C C . THR A 1 210 ? 15.040 0.655 5.301 1.00 96.75 210 THR A C 1
ATOM 1623 O O . THR A 1 210 ? 16.193 0.472 5.691 1.00 96.75 210 THR A O 1
ATOM 1626 N N . ILE A 1 211 ? 14.496 1.880 5.293 1.00 95.75 211 ILE A N 1
ATOM 1627 C CA . ILE A 1 211 ? 15.223 3.106 5.686 1.00 95.75 211 ILE A CA 1
ATOM 1628 C C . ILE A 1 211 ? 15.727 3.028 7.133 1.00 95.75 211 ILE A C 1
ATOM 1630 O O . ILE A 1 211 ? 16.829 3.494 7.438 1.00 95.75 211 ILE A O 1
ATOM 1634 N N . TYR A 1 212 ? 14.929 2.451 8.034 1.00 94.81 212 TYR A N 1
ATOM 1635 C CA . TYR A 1 212 ? 15.284 2.308 9.449 1.00 94.81 212 TYR A CA 1
ATOM 1636 C C . TYR A 1 212 ? 16.082 1.036 9.768 1.00 94.81 212 TYR A C 1
ATOM 1638 O O . TYR A 1 212 ? 16.411 0.817 10.936 1.00 94.81 212 TYR A O 1
ATOM 1646 N N . ASN A 1 213 ? 16.416 0.225 8.758 1.00 94.19 213 ASN A N 1
ATOM 1647 C CA . ASN A 1 213 ? 17.114 -1.052 8.904 1.00 94.19 213 ASN A CA 1
ATOM 1648 C C . ASN A 1 213 ? 16.416 -1.991 9.907 1.00 94.19 213 ASN A C 1
ATOM 1650 O O . ASN A 1 213 ? 16.995 -2.433 10.905 1.00 94.19 213 ASN A O 1
ATOM 1654 N N . LYS A 1 214 ? 15.122 -2.226 9.681 1.00 95.75 214 LYS A N 1
ATOM 1655 C CA . LYS A 1 214 ? 14.251 -3.064 10.508 1.00 95.75 214 LYS A CA 1
ATOM 1656 C C . LYS A 1 214 ? 13.600 -4.152 9.665 1.00 95.75 214 LYS A C 1
ATOM 1658 O O . LYS A 1 214 ? 13.404 -3.997 8.466 1.00 95.75 214 LYS A O 1
ATOM 1663 N N . ASN A 1 215 ? 13.237 -5.254 10.318 1.00 95.81 215 ASN A N 1
ATOM 1664 C CA . ASN A 1 215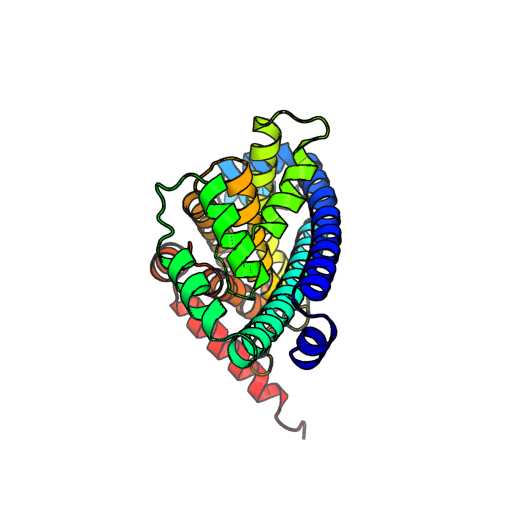 ? 12.572 -6.368 9.655 1.00 95.81 215 ASN A CA 1
ATOM 1665 C C . ASN A 1 215 ? 11.142 -5.969 9.237 1.00 95.81 215 ASN A C 1
ATOM 1667 O O . ASN A 1 215 ? 10.322 -5.635 10.094 1.00 95.81 215 ASN A O 1
ATOM 1671 N N . ILE A 1 216 ? 10.867 -5.993 7.930 1.00 97.38 216 ILE A N 1
ATOM 1672 C CA . ILE A 1 216 ? 9.587 -5.577 7.336 1.00 97.38 216 ILE A CA 1
ATOM 1673 C C . ILE A 1 216 ? 8.455 -6.524 7.764 1.00 97.38 216 ILE A C 1
ATOM 1675 O O . ILE A 1 216 ? 7.408 -6.065 8.219 1.00 97.38 216 ILE A O 1
ATOM 1679 N N . GLU A 1 217 ? 8.689 -7.837 7.685 1.00 97.81 217 GLU A N 1
ATOM 1680 C CA . GLU A 1 217 ? 7.722 -8.886 8.034 1.00 97.81 217 GLU A CA 1
ATOM 1681 C C . GLU A 1 217 ? 7.230 -8.756 9.481 1.00 97.81 217 GLU A C 1
ATOM 1683 O O . GLU A 1 217 ? 6.028 -8.812 9.723 1.00 97.81 217 GLU A O 1
ATOM 1688 N N . THR A 1 218 ? 8.118 -8.506 10.448 1.00 98.00 218 THR A N 1
ATOM 1689 C CA . THR A 1 218 ? 7.733 -8.316 11.856 1.00 98.00 218 THR A CA 1
ATOM 1690 C C . THR A 1 218 ? 6.736 -7.169 12.029 1.00 98.00 218 THR A C 1
ATOM 1692 O O . THR A 1 218 ? 5.760 -7.308 12.766 1.00 98.00 218 THR A O 1
ATOM 1695 N N . HIS A 1 219 ? 6.950 -6.046 11.341 1.00 98.44 219 HIS A N 1
ATOM 1696 C CA . HIS A 1 219 ? 6.071 -4.879 11.450 1.00 98.44 219 HIS A CA 1
ATOM 1697 C C . HIS A 1 219 ? 4.750 -5.082 10.707 1.00 98.44 219 HIS A C 1
ATOM 1699 O O . HIS A 1 219 ? 3.700 -4.674 11.199 1.00 98.44 219 HIS A O 1
ATOM 1705 N N . LEU A 1 220 ? 4.781 -5.748 9.550 1.00 98.56 220 LEU A N 1
ATOM 1706 C CA . LEU A 1 220 ? 3.568 -6.104 8.820 1.00 98.56 220 LEU A CA 1
ATOM 1707 C C . LEU A 1 220 ? 2.735 -7.156 9.564 1.00 98.56 220 LEU A C 1
ATOM 1709 O O . LEU A 1 220 ? 1.511 -7.074 9.538 1.00 98.56 220 LEU A O 1
ATOM 1713 N N . LYS A 1 221 ? 3.360 -8.093 10.288 1.00 98.31 221 LYS A N 1
ATOM 1714 C CA . LYS A 1 221 ? 2.656 -9.020 11.190 1.00 98.31 221 LYS A CA 1
ATOM 1715 C C . LYS A 1 221 ? 1.972 -8.282 12.333 1.00 98.31 221 LYS A C 1
ATOM 1717 O O . LYS A 1 221 ? 0.819 -8.569 12.635 1.00 98.31 221 LYS A O 1
ATOM 1722 N N . GLU A 1 222 ? 2.654 -7.319 12.954 1.00 97.81 222 GLU A N 1
ATOM 1723 C CA . GLU A 1 222 ? 2.045 -6.472 13.986 1.00 97.81 222 GLU A CA 1
ATOM 1724 C C . GLU A 1 222 ? 0.842 -5.696 13.428 1.00 97.81 222 GLU A C 1
ATOM 1726 O O . GLU A 1 222 ? -0.233 -5.710 14.031 1.00 97.81 222 GLU A O 1
ATOM 1731 N N . PHE A 1 223 ? 0.996 -5.086 12.247 1.00 98.50 223 PHE A N 1
ATOM 1732 C CA . PHE A 1 223 ? -0.102 -4.426 11.541 1.00 98.50 223 PHE A CA 1
ATOM 1733 C C . PHE A 1 223 ? -1.271 -5.389 11.303 1.00 98.50 223 PHE A C 1
ATOM 1735 O O . PHE A 1 223 ? -2.412 -5.054 11.614 1.00 98.50 223 PHE 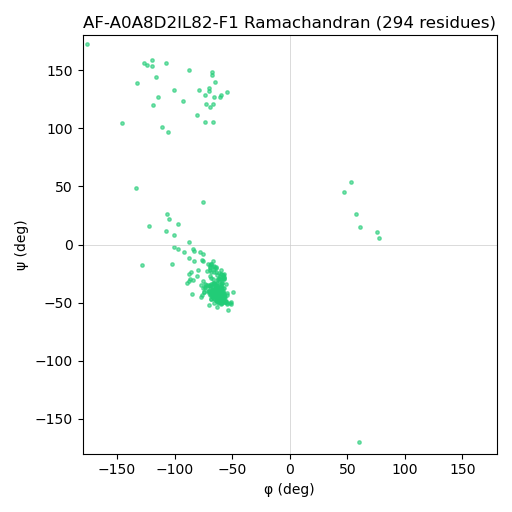A O 1
ATOM 1742 N N . LEU A 1 224 ? -0.990 -6.587 10.782 1.00 98.31 224 LEU A N 1
ATOM 1743 C CA . LEU A 1 224 ? -1.993 -7.592 10.442 1.00 98.31 224 LEU A CA 1
ATOM 1744 C C . LEU A 1 224 ? -2.785 -8.038 11.674 1.00 98.31 224 LEU A C 1
ATOM 1746 O O . LEU A 1 224 ? -4.013 -8.096 11.619 1.00 98.31 224 LEU A O 1
ATOM 1750 N N . MET A 1 225 ? -2.104 -8.288 12.796 1.00 97.19 225 MET A N 1
ATOM 1751 C CA . MET A 1 225 ? -2.738 -8.635 14.071 1.00 97.19 225 MET A CA 1
ATOM 1752 C C . MET A 1 225 ? -3.683 -7.530 14.548 1.00 97.19 225 MET A C 1
ATOM 1754 O O . MET A 1 225 ? -4.824 -7.801 14.924 1.00 97.19 225 MET A O 1
ATOM 1758 N N . LEU A 1 226 ? -3.220 -6.280 14.515 1.00 97.12 226 LEU A N 1
ATOM 1759 C CA . LEU A 1 226 ? -3.990 -5.132 14.981 1.00 97.12 226 LEU A CA 1
ATOM 1760 C C . LEU A 1 226 ? -5.198 -4.851 14.078 1.00 97.12 226 LEU A C 1
ATOM 1762 O O . LEU A 1 226 ? -6.311 -4.693 14.574 1.00 97.12 226 LEU A O 1
ATOM 1766 N N . ALA A 1 227 ? -4.995 -4.849 12.759 1.00 97.88 227 ALA A N 1
ATOM 1767 C CA . ALA A 1 227 ? -6.051 -4.661 11.770 1.00 97.88 227 ALA A CA 1
ATOM 1768 C C . ALA A 1 227 ? -7.110 -5.767 11.872 1.00 97.88 227 ALA A C 1
ATOM 1770 O O . ALA A 1 227 ? -8.307 -5.478 11.895 1.00 97.88 227 ALA A O 1
ATOM 1771 N N . SER A 1 228 ? -6.682 -7.025 12.009 1.00 97.12 228 SER A N 1
ATOM 1772 C CA . SER A 1 228 ? -7.584 -8.166 12.182 1.00 97.12 228 SER A CA 1
ATOM 1773 C C . SER A 1 228 ? -8.404 -8.042 13.463 1.00 97.12 228 SER A C 1
ATOM 1775 O O . SER A 1 228 ? -9.623 -8.187 13.418 1.00 97.12 228 SER A O 1
ATOM 1777 N N . ALA A 1 229 ? -7.776 -7.686 14.589 1.00 95.06 229 ALA A N 1
ATOM 1778 C CA . ALA A 1 229 ? -8.483 -7.450 15.846 1.00 95.06 229 ALA A CA 1
ATOM 1779 C C . ALA A 1 229 ? -9.527 -6.324 15.717 1.00 95.06 229 ALA A C 1
ATOM 1781 O O . ALA A 1 229 ? -10.672 -6.492 16.142 1.00 95.06 229 ALA A O 1
ATOM 1782 N N . SER A 1 230 ? -9.169 -5.205 15.081 1.00 94.38 230 SER A N 1
ATOM 1783 C CA . SER A 1 230 ? -10.084 -4.084 14.838 1.00 94.38 230 SER A CA 1
ATOM 1784 C C . SER A 1 230 ? -11.262 -4.461 13.927 1.00 94.38 230 SER A C 1
ATOM 1786 O O . SER A 1 230 ? -12.401 -4.080 14.200 1.00 94.38 230 SER A O 1
ATOM 1788 N N . LEU A 1 231 ? -11.033 -5.252 12.875 1.00 95.56 231 LEU A N 1
ATOM 1789 C CA . LEU A 1 231 ? -12.093 -5.718 11.971 1.00 95.56 231 LEU A CA 1
ATOM 1790 C C . LEU A 1 231 ? -12.984 -6.799 12.604 1.00 95.56 231 LEU A C 1
ATOM 1792 O O . LEU A 1 231 ? -14.189 -6.824 12.356 1.00 95.56 231 LEU A O 1
ATOM 1796 N N . LEU A 1 232 ? -12.435 -7.668 13.456 1.00 94.69 232 LEU A N 1
ATOM 1797 C CA . LEU A 1 232 ? -13.221 -8.649 14.210 1.00 94.69 232 LEU A CA 1
ATOM 1798 C C . LEU A 1 232 ? -14.138 -7.976 15.237 1.00 94.69 232 LEU A C 1
ATOM 1800 O O . LEU A 1 232 ? -15.277 -8.410 15.407 1.00 94.69 232 LEU A O 1
ATOM 1804 N N . GLN A 1 233 ? -13.684 -6.891 15.873 1.00 91.19 233 GLN A N 1
ATOM 1805 C CA . GLN A 1 233 ? -14.528 -6.072 16.751 1.00 91.19 233 GLN A CA 1
ATOM 1806 C C . GLN A 1 233 ? -15.701 -5.448 15.984 1.00 91.19 233 GLN A C 1
ATOM 1808 O O . GLN A 1 233 ? -16.834 -5.502 16.457 1.00 91.19 233 GLN A O 1
ATOM 1813 N N . LEU A 1 234 ? -15.473 -4.960 14.759 1.00 90.69 234 LEU A N 1
ATOM 1814 C CA . LEU A 1 234 ? -16.554 -4.514 13.869 1.00 90.69 234 LEU A CA 1
ATOM 1815 C C . LEU A 1 234 ? -17.545 -5.651 13.538 1.00 90.69 234 LEU A C 1
ATOM 1817 O O . LEU A 1 234 ? -18.734 -5.411 13.344 1.00 90.69 234 LEU A O 1
ATOM 1821 N N . GLY A 1 235 ? -17.083 -6.905 13.525 1.00 86.81 235 GLY A N 1
ATOM 1822 C CA . GLY A 1 235 ? -17.918 -8.108 13.430 1.00 86.81 235 GLY A CA 1
ATOM 1823 C C . GLY A 1 235 ? -18.971 -8.246 14.530 1.00 86.81 235 GLY A C 1
ATOM 1824 O O . GLY A 1 235 ? -20.028 -8.824 14.278 1.00 86.81 235 GLY A O 1
ATOM 1825 N N . GLN A 1 236 ? -18.699 -7.692 15.710 1.00 88.19 236 GLN A N 1
ATOM 1826 C CA . GLN A 1 236 ? -19.562 -7.746 16.892 1.00 88.19 236 GLN A CA 1
ATOM 1827 C C . GLN A 1 236 ? -20.431 -6.489 17.054 1.00 88.19 236 GLN A C 1
ATOM 1829 O O . GLN A 1 236 ? -21.261 -6.436 17.961 1.00 88.19 236 GLN A O 1
ATOM 1834 N N . GLU A 1 237 ? -20.255 -5.484 16.191 1.00 87.44 237 GLU A N 1
ATOM 1835 C CA . GLU A 1 237 ? -21.006 -4.231 16.242 1.00 87.44 237 GLU A CA 1
ATOM 1836 C C . GLU A 1 237 ? -22.492 -4.475 15.944 1.00 87.44 237 GLU A C 1
ATOM 1838 O O . GLU A 1 237 ? -22.867 -5.085 14.939 1.00 87.44 237 GLU A O 1
ATOM 1843 N N . VAL A 1 238 ? -23.346 -3.993 16.846 1.00 87.56 238 VAL A N 1
ATOM 1844 C CA . VAL A 1 238 ? -24.800 -4.205 16.791 1.00 87.56 238 VAL A CA 1
ATOM 1845 C C . VAL A 1 238 ? -25.467 -3.116 15.949 1.00 87.56 238 VAL A C 1
ATOM 1847 O O . VAL A 1 238 ? -26.538 -3.324 15.370 1.00 87.56 238 VAL A O 1
ATOM 1850 N N . ASP A 1 239 ? -24.825 -1.949 15.862 1.00 89.12 239 ASP A N 1
ATOM 1851 C CA . ASP A 1 239 ? -25.283 -0.836 15.046 1.00 89.12 239 ASP A CA 1
ATOM 1852 C C . ASP A 1 239 ? -25.056 -1.115 13.550 1.00 89.12 239 ASP A C 1
ATOM 1854 O O . ASP A 1 239 ? -23.951 -1.010 13.010 1.00 89.12 239 ASP A O 1
ATOM 1858 N N . ARG A 1 240 ? -26.154 -1.420 12.849 1.00 84.44 240 ARG A N 1
ATOM 1859 C CA . ARG A 1 240 ? -26.153 -1.687 11.404 1.00 84.44 240 ARG A CA 1
ATOM 1860 C C . ARG A 1 240 ? -25.642 -0.516 10.567 1.00 84.44 240 ARG A C 1
ATOM 1862 O O . ARG A 1 240 ? -25.178 -0.751 9.457 1.00 84.44 240 ARG A O 1
ATOM 1869 N N . MET A 1 241 ? -25.734 0.721 11.058 1.00 83.50 241 MET A N 1
ATOM 1870 C CA . MET A 1 241 ? -25.194 1.878 10.339 1.00 83.50 241 MET A CA 1
ATOM 1871 C C . MET A 1 241 ? -23.669 1.903 10.402 1.00 83.50 241 MET A C 1
ATOM 1873 O O . MET A 1 241 ? -23.026 2.228 9.406 1.00 83.50 241 MET A O 1
ATOM 1877 N N . LYS A 1 242 ? -23.090 1.509 11.541 1.00 86.12 242 LYS A N 1
ATOM 1878 C CA . LYS A 1 242 ? -21.635 1.411 11.716 1.00 86.12 242 LYS A CA 1
ATOM 1879 C C . LYS A 1 242 ? -21.029 0.223 10.980 1.00 86.12 242 LYS A C 1
ATOM 1881 O O . LYS A 1 242 ? -19.941 0.336 10.429 1.00 86.12 242 LYS A O 1
ATOM 1886 N N . ALA A 1 243 ? -21.758 -0.888 10.914 1.00 89.12 243 ALA A N 1
ATOM 1887 C CA . ALA A 1 243 ? -21.324 -2.116 10.253 1.00 89.12 243 ALA A CA 1
ATOM 1888 C C . ALA A 1 243 ? -21.857 -2.278 8.814 1.00 89.12 243 ALA A C 1
ATOM 1890 O O . ALA A 1 243 ? -21.842 -3.390 8.283 1.00 89.12 243 ALA A O 1
ATOM 1891 N N . LYS A 1 244 ? -22.330 -1.200 8.168 1.00 90.62 244 LYS A N 1
ATOM 1892 C CA . LYS A 1 244 ? -23.060 -1.265 6.887 1.00 90.62 244 LYS A CA 1
ATOM 1893 C C . LYS A 1 244 ? -22.292 -2.011 5.795 1.00 90.62 244 LYS A C 1
ATOM 1895 O O . LYS A 1 244 ? -22.841 -2.914 5.173 1.00 90.62 244 LYS A O 1
ATOM 1900 N N . ASN A 1 245 ? -21.033 -1.638 5.581 1.00 94.25 245 ASN A N 1
ATOM 1901 C CA . ASN A 1 245 ? -20.162 -2.221 4.560 1.00 94.25 245 ASN A CA 1
ATOM 1902 C C . ASN A 1 245 ? -19.086 -3.137 5.162 1.00 94.25 245 ASN A C 1
ATOM 1904 O O . ASN A 1 245 ? -18.024 -3.318 4.568 1.00 94.25 245 ASN A O 1
ATOM 1908 N N . ARG A 1 246 ? -19.346 -3.721 6.342 1.00 94.56 246 ARG A N 1
ATOM 1909 C CA . ARG A 1 246 ? -18.372 -4.545 7.073 1.00 94.56 246 ARG A CA 1
ATOM 1910 C C . ARG A 1 246 ? -17.753 -5.622 6.192 1.00 94.56 246 ARG A C 1
ATOM 1912 O O . ARG A 1 246 ? -16.535 -5.714 6.133 1.00 94.56 246 ARG A O 1
ATOM 1919 N N . ASP A 1 247 ? -18.580 -6.398 5.499 1.00 94.62 247 ASP A N 1
ATOM 1920 C CA . ASP A 1 247 ? -18.096 -7.538 4.723 1.00 94.62 247 ASP A CA 1
ATOM 1921 C C . ASP A 1 247 ? -17.188 -7.073 3.568 1.00 94.62 247 ASP A C 1
ATOM 1923 O O . ASP A 1 247 ? -16.132 -7.656 3.356 1.00 94.62 247 ASP A O 1
ATOM 1927 N N . SER A 1 248 ? -17.514 -5.954 2.903 1.00 96.19 248 SER A N 1
ATOM 1928 C CA . SER A 1 248 ? -16.641 -5.343 1.882 1.00 96.19 248 SER A CA 1
ATOM 1929 C C . SER A 1 248 ? -15.305 -4.872 2.462 1.00 96.19 248 SER A C 1
ATOM 1931 O O . SER A 1 248 ? -14.264 -5.061 1.837 1.00 96.19 248 SER A O 1
ATOM 1933 N N . VAL A 1 249 ? -15.314 -4.269 3.652 1.00 97.00 249 VAL A N 1
ATOM 1934 C CA . VAL A 1 249 ? -14.095 -3.786 4.319 1.00 97.00 249 VAL A CA 1
ATOM 1935 C C . VAL A 1 249 ? -13.242 -4.946 4.830 1.00 97.00 249 VAL A C 1
ATOM 1937 O O . VAL A 1 249 ? -12.019 -4.877 4.748 1.00 97.00 249 VAL A O 1
ATOM 1940 N N . SER A 1 250 ? -13.851 -6.045 5.284 1.00 96.56 250 SER A N 1
ATOM 1941 C CA . SER A 1 250 ? -13.120 -7.251 5.684 1.00 96.56 250 SER A CA 1
ATOM 1942 C C . SER A 1 250 ? -12.286 -7.837 4.544 1.00 96.56 250 SER A C 1
ATOM 1944 O O . SER A 1 250 ? -11.219 -8.376 4.814 1.00 96.56 250 SER A O 1
ATOM 1946 N N . LEU A 1 251 ? -12.695 -7.675 3.280 1.00 97.00 251 LEU A N 1
ATOM 1947 C CA . LEU A 1 251 ? -11.907 -8.138 2.128 1.00 97.00 251 LEU A CA 1
ATOM 1948 C C . LEU A 1 251 ? -10.559 -7.417 1.980 1.00 97.00 251 LEU A C 1
ATOM 1950 O O . LEU A 1 251 ? -9.644 -7.975 1.380 1.00 97.00 251 LEU A O 1
ATOM 1954 N N . LEU A 1 252 ? -10.387 -6.227 2.570 1.00 97.44 252 LEU A N 1
ATOM 1955 C CA . LEU A 1 252 ? -9.103 -5.519 2.541 1.00 97.44 252 LEU A CA 1
ATOM 1956 C C . LEU A 1 252 ? -7.976 -6.322 3.190 1.00 97.44 252 LEU A C 1
ATOM 1958 O O . LEU A 1 252 ? -6.842 -6.241 2.728 1.00 97.44 252 LEU A O 1
ATOM 1962 N N . ILE A 1 253 ? -8.269 -7.102 4.237 1.00 96.94 253 ILE A N 1
ATOM 1963 C CA . ILE A 1 253 ? -7.248 -7.917 4.911 1.00 96.94 253 ILE A CA 1
ATOM 1964 C C . ILE A 1 253 ? -6.728 -9.020 3.977 1.00 96.94 253 ILE A C 1
ATOM 1966 O O . ILE A 1 253 ? -5.548 -9.349 4.016 1.00 96.94 253 ILE A O 1
ATOM 1970 N N . HIS A 1 254 ? -7.597 -9.547 3.106 1.00 96.44 254 HIS A N 1
ATOM 1971 C CA . HIS A 1 254 ? -7.235 -10.544 2.105 1.00 96.44 254 HIS A CA 1
ATOM 1972 C C . HIS A 1 254 ? -6.359 -9.917 1.021 1.00 96.44 254 HIS A C 1
ATOM 1974 O O . HIS A 1 254 ? -5.243 -10.376 0.803 1.00 96.44 254 HIS A O 1
ATOM 1980 N N . MET A 1 255 ? -6.814 -8.799 0.441 1.00 97.25 255 MET A N 1
ATOM 1981 C CA . MET A 1 255 ? -6.069 -8.054 -0.582 1.00 97.25 255 MET A CA 1
ATOM 1982 C C . MET A 1 255 ? -4.690 -7.612 -0.090 1.00 97.25 255 MET A C 1
ATOM 1984 O O . MET A 1 255 ? -3.728 -7.616 -0.844 1.00 97.25 255 MET A O 1
ATOM 1988 N N . LEU A 1 256 ? -4.580 -7.225 1.184 1.00 97.50 256 LEU A N 1
ATOM 1989 C CA . LEU A 1 256 ? -3.313 -6.836 1.796 1.00 97.50 256 LEU A CA 1
ATOM 1990 C C . LEU A 1 256 ? -2.316 -7.994 1.855 1.00 97.50 256 LEU A C 1
ATOM 1992 O O . LEU A 1 256 ? -1.126 -7.777 1.642 1.00 97.50 256 LEU A O 1
ATOM 1996 N N . VAL A 1 257 ? -2.793 -9.203 2.156 1.00 97.81 257 VAL A N 1
ATOM 1997 C CA . VAL A 1 257 ? -1.951 -10.402 2.202 1.00 97.81 257 VAL A CA 1
ATOM 1998 C C . VAL A 1 257 ? -1.586 -10.855 0.791 1.00 97.81 257 VAL A C 1
ATOM 2000 O O . VAL A 1 257 ? -0.427 -11.171 0.563 1.00 97.81 257 VAL A O 1
ATOM 2003 N N . GLU A 1 258 ? -2.517 -10.806 -0.167 1.00 96.44 258 GLU A N 1
ATOM 2004 C CA . GLU A 1 258 ? -2.235 -11.113 -1.581 1.00 96.44 258 GLU A CA 1
ATOM 2005 C C . GLU A 1 258 ? -1.234 -10.136 -2.216 1.00 96.44 258 GLU A C 1
ATOM 2007 O O . GLU A 1 258 ? -0.402 -10.531 -3.027 1.00 96.44 258 GLU A O 1
ATOM 2012 N N . GLU A 1 259 ? -1.283 -8.862 -1.829 1.00 97.12 259 GLU A N 1
ATOM 2013 C CA . GLU A 1 259 ? -0.365 -7.825 -2.306 1.00 97.12 259 GLU A CA 1
ATOM 2014 C C . GLU A 1 259 ? 1.038 -7.920 -1.673 1.00 97.12 259 GLU A C 1
ATOM 2016 O O . GLU A 1 259 ? 1.978 -7.282 -2.146 1.00 97.12 259 GLU A O 1
ATOM 2021 N N . SER A 1 260 ? 1.209 -8.684 -0.592 1.00 97.31 260 SER A N 1
ATOM 2022 C CA . SER A 1 260 ? 2.459 -8.739 0.166 1.00 97.31 260 SER A CA 1
ATOM 2023 C C . SER A 1 260 ? 3.299 -9.965 -0.170 1.00 97.31 260 SER A C 1
ATOM 2025 O O . SER A 1 260 ? 2.821 -11.089 -0.086 1.00 97.31 260 SER A O 1
ATOM 2027 N N . SER A 1 261 ? 4.602 -9.780 -0.401 1.00 95.50 261 SER A N 1
ATOM 2028 C CA . SER A 1 261 ? 5.567 -10.890 -0.355 1.00 95.50 261 SER A CA 1
ATOM 2029 C C . SER A 1 261 ? 6.060 -11.214 1.064 1.00 95.50 261 SER A C 1
ATOM 2031 O O . SER A 1 261 ? 6.783 -12.187 1.262 1.00 95.50 261 SER A O 1
ATOM 2033 N N . PHE A 1 262 ? 5.665 -10.417 2.066 1.00 97.00 262 PHE A N 1
ATOM 2034 C CA . PHE A 1 262 ? 6.102 -10.551 3.463 1.00 97.00 262 PHE A CA 1
ATOM 2035 C C . PHE A 1 262 ? 5.057 -11.218 4.365 1.00 97.00 262 PHE A C 1
ATOM 2037 O O . PHE A 1 262 ? 5.376 -11.619 5.483 1.00 97.00 262 PHE A O 1
ATOM 2044 N N . LEU A 1 263 ? 3.801 -11.288 3.923 1.00 98.00 263 LEU A N 1
ATOM 2045 C CA . LEU A 1 263 ? 2.695 -11.888 4.662 1.00 98.00 263 LEU A CA 1
ATOM 2046 C C . LEU A 1 263 ? 2.172 -13.100 3.904 1.00 98.00 263 LEU A C 1
ATOM 2048 O O . LEU A 1 263 ? 2.124 -13.100 2.681 1.00 98.00 263 LEU A O 1
ATOM 2052 N N . THR A 1 264 ? 1.751 -14.128 4.636 1.00 97.75 264 THR A N 1
ATOM 2053 C CA . THR A 1 264 ? 1.176 -15.338 4.042 1.00 97.75 264 THR A CA 1
ATOM 2054 C C . THR A 1 264 ? -0.249 -15.564 4.519 1.00 97.75 264 THR A C 1
ATOM 2056 O O . THR A 1 264 ? -0.659 -15.091 5.583 1.00 97.75 264 THR A O 1
ATOM 2059 N N . THR A 1 265 ? -1.009 -16.346 3.755 1.00 96.56 265 THR A N 1
ATOM 2060 C CA . THR A 1 265 ? -2.357 -16.774 4.144 1.00 96.56 265 THR A CA 1
ATOM 2061 C C . THR A 1 265 ? -2.352 -17.548 5.466 1.00 96.56 265 THR A C 1
ATOM 2063 O O . THR A 1 265 ? -3.273 -17.385 6.259 1.00 96.56 265 THR A O 1
ATOM 2066 N N . ASP A 1 266 ? -1.298 -18.316 5.763 1.00 97.25 266 ASP A N 1
ATOM 2067 C CA . ASP A 1 266 ? -1.159 -18.993 7.059 1.00 97.25 266 ASP A CA 1
ATOM 2068 C C . ASP A 1 266 ? -1.056 -17.991 8.215 1.00 97.25 266 ASP A C 1
ATOM 2070 O O . ASP A 1 266 ? -1.691 -18.175 9.251 1.00 97.25 266 ASP A O 1
ATOM 2074 N N . MET A 1 267 ? -0.296 -16.901 8.040 1.00 97.62 267 MET A N 1
ATOM 2075 C CA . MET A 1 267 ? -0.211 -15.835 9.046 1.00 97.62 267 MET A CA 1
ATOM 2076 C C . MET A 1 267 ? -1.570 -15.161 9.249 1.00 97.62 267 MET A C 1
ATOM 2078 O O . MET A 1 267 ? -1.955 -14.897 10.388 1.00 97.62 267 MET A O 1
ATOM 2082 N N . LEU A 1 268 ? -2.313 -14.922 8.166 1.00 97.62 268 LEU A N 1
ATOM 2083 C CA . LEU A 1 268 ? -3.668 -14.383 8.235 1.00 97.62 268 LEU A CA 1
ATOM 2084 C C . LEU A 1 268 ? -4.603 -15.301 9.023 1.00 97.62 268 LEU A C 1
ATOM 2086 O O . LEU A 1 268 ? -5.265 -14.827 9.940 1.00 97.62 268 LEU A O 1
ATOM 2090 N N . GLU A 1 269 ? -4.604 -16.604 8.740 1.00 96.88 269 GLU A N 1
ATOM 2091 C CA . GLU A 1 269 ? -5.497 -17.568 9.398 1.00 96.88 269 GLU A CA 1
ATOM 2092 C C . GLU A 1 269 ? -5.314 -17.586 10.926 1.00 96.88 269 GLU A C 1
ATOM 2094 O O . GLU A 1 269 ? -6.277 -17.790 11.664 1.00 96.88 269 GLU A O 1
ATOM 2099 N N . THR A 1 270 ? -4.106 -17.291 11.430 1.00 96.38 270 THR A N 1
ATOM 2100 C CA . THR A 1 270 ? -3.863 -17.205 12.883 1.00 96.38 270 THR A CA 1
ATOM 2101 C C . THR A 1 270 ? -4.594 -16.056 13.582 1.00 96.38 270 THR A C 1
ATOM 2103 O O . THR A 1 270 ? -4.783 -16.110 14.799 1.00 96.38 270 THR A O 1
ATOM 2106 N N . CYS A 1 271 ? -5.002 -15.017 12.848 1.00 96.00 271 CYS A N 1
ATOM 2107 C CA . CYS A 1 271 ? -5.563 -13.790 13.417 1.00 96.00 271 CYS A CA 1
ATOM 2108 C C . CYS A 1 271 ? -6.903 -13.361 12.809 1.00 96.00 271 CYS A C 1
ATOM 2110 O O . CYS A 1 271 ? -7.635 -12.596 13.436 1.00 96.00 271 CYS A O 1
ATOM 2112 N N . PHE A 1 272 ? -7.257 -13.881 11.635 1.00 97.00 272 PHE A N 1
ATOM 2113 C CA . PHE A 1 272 ? -8.515 -13.629 10.950 1.00 97.00 272 PHE A CA 1
ATOM 2114 C C . PHE A 1 272 ? -8.966 -14.890 10.189 1.00 97.00 272 PHE A C 1
ATOM 2116 O O . PHE A 1 272 ? -8.424 -15.188 9.125 1.00 97.00 272 PHE A O 1
ATOM 2123 N N . PRO A 1 273 ? -9.970 -15.632 10.692 1.00 96.25 273 PRO A N 1
ATOM 2124 C CA . PRO A 1 273 ? -10.397 -16.888 10.078 1.00 96.25 273 PRO A CA 1
ATOM 2125 C C . PRO A 1 273 ? -10.885 -16.711 8.633 1.00 96.25 273 PRO A C 1
ATOM 2127 O O . PRO A 1 273 ? -11.828 -15.952 8.379 1.00 96.25 273 PRO A O 1
ATOM 2130 N N . TYR A 1 274 ? -10.336 -17.480 7.691 1.00 94.38 274 TYR A N 1
ATOM 2131 C CA . TYR A 1 274 ? -10.659 -17.387 6.262 1.00 94.38 274 TYR A CA 1
ATOM 2132 C C . TYR A 1 274 ? -12.142 -17.641 5.960 1.00 94.38 274 TYR A C 1
ATOM 2134 O O . TYR A 1 274 ? -12.698 -17.115 4.995 1.00 94.38 274 TYR A O 1
ATOM 2142 N N . VAL A 1 275 ? -12.838 -18.390 6.821 1.00 96.19 275 VAL A N 1
ATOM 2143 C CA . VAL A 1 275 ? -14.292 -18.590 6.717 1.00 96.19 275 VAL A CA 1
ATOM 2144 C C . VAL A 1 275 ? -15.071 -17.267 6.697 1.00 96.19 275 VAL A C 1
ATOM 2146 O O . VAL A 1 275 ? -16.080 -17.173 5.996 1.00 96.19 275 VAL A O 1
ATOM 2149 N N . LEU A 1 276 ? -14.598 -16.238 7.408 1.00 96.25 276 LEU A N 1
ATOM 2150 C CA . LEU A 1 276 ? -15.215 -14.911 7.406 1.00 96.25 276 LEU A CA 1
ATOM 2151 C C . LEU A 1 276 ? -15.050 -14.231 6.045 1.00 96.25 276 LEU A C 1
ATOM 2153 O O . LEU A 1 276 ? -16.014 -13.676 5.525 1.00 96.25 276 LEU A O 1
ATOM 2157 N N . LEU A 1 277 ? -13.868 -14.343 5.436 1.00 95.81 277 LEU A N 1
ATOM 2158 C CA . LEU A 1 277 ? -13.577 -13.788 4.111 1.00 95.81 277 LEU A CA 1
ATOM 2159 C C . LEU A 1 277 ? -14.370 -14.492 3.019 1.00 95.81 277 LEU A C 1
ATOM 2161 O O . LEU A 1 277 ? -14.982 -13.838 2.180 1.00 95.81 277 LEU A O 1
ATOM 2165 N N . ARG A 1 278 ? -14.442 -15.824 3.067 1.00 95.50 278 ARG A N 1
ATOM 2166 C CA . ARG A 1 278 ? -15.262 -16.608 2.138 1.00 95.50 278 ARG A CA 1
ATOM 2167 C C . ARG A 1 278 ? -16.731 -16.184 2.195 1.00 95.50 278 ARG A C 1
ATOM 2169 O O . ARG A 1 278 ? -17.372 -16.026 1.158 1.00 95.50 278 ARG A O 1
ATOM 2176 N N . ASN A 1 279 ? -17.264 -15.998 3.402 1.00 95.50 279 ASN A N 1
ATOM 2177 C CA . ASN A 1 279 ? -18.643 -15.552 3.583 1.00 95.50 279 ASN 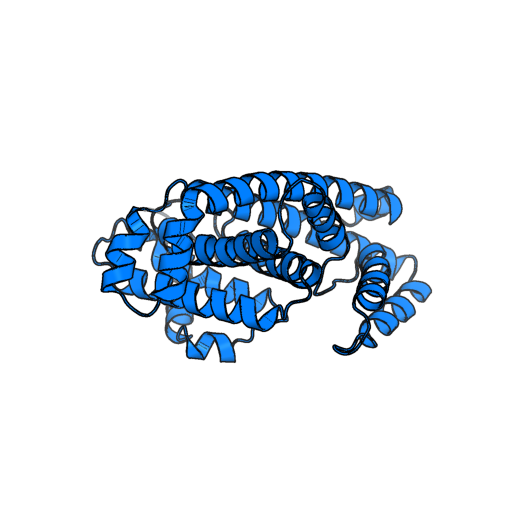A CA 1
ATOM 2178 C C . ASN A 1 279 ? -18.831 -14.105 3.099 1.00 95.50 279 ASN A C 1
ATOM 2180 O O . ASN A 1 279 ? -19.836 -13.815 2.455 1.00 95.50 279 ASN A O 1
ATOM 2184 N N . ALA A 1 280 ? -17.853 -13.229 3.343 1.00 95.12 280 ALA A N 1
ATOM 2185 C CA . ALA A 1 280 ? -17.867 -11.858 2.847 1.00 95.12 280 ALA A CA 1
ATOM 2186 C C . ALA A 1 280 ? -17.880 -11.801 1.310 1.00 95.12 280 ALA A C 1
ATOM 2188 O O . ALA A 1 280 ? -18.738 -11.128 0.742 1.00 95.12 280 ALA A O 1
ATOM 2189 N N . TYR A 1 281 ? -17.018 -12.571 0.631 1.00 93.88 281 TYR A N 1
ATOM 2190 C CA . TYR A 1 281 ? -17.014 -12.698 -0.833 1.00 93.88 281 TYR A CA 1
ATOM 2191 C C . TYR A 1 281 ? -18.355 -13.203 -1.378 1.00 93.88 281 TYR A C 1
ATOM 2193 O O . TYR A 1 281 ? -18.859 -12.689 -2.379 1.00 93.88 281 TYR A O 1
ATOM 2201 N N . HIS A 1 282 ? -18.961 -14.192 -0.716 1.00 93.75 282 HIS A N 1
ATOM 2202 C CA . HIS A 1 282 ? -20.281 -14.685 -1.098 1.00 93.75 282 HIS A CA 1
ATOM 2203 C C . HIS A 1 282 ? -21.350 -13.588 -0.980 1.00 93.75 282 HIS A C 1
ATOM 2205 O O . HIS A 1 282 ? -22.164 -13.420 -1.887 1.00 93.75 282 HIS A O 1
ATOM 2211 N N . GLU A 1 283 ? -21.337 -12.812 0.104 1.00 91.88 283 GLU A N 1
ATOM 2212 C CA . GLU A 1 283 ? -22.330 -11.766 0.346 1.00 91.88 283 GLU A CA 1
ATOM 2213 C C . GLU A 1 283 ? -22.208 -10.593 -0.637 1.00 91.88 283 GLU A C 1
ATOM 2215 O O . GLU A 1 283 ? -23.214 -10.171 -1.214 1.00 91.88 283 GLU A O 1
ATOM 2220 N N . VAL A 1 284 ? -20.989 -10.119 -0.920 1.00 91.50 284 VAL A N 1
ATOM 2221 C CA . VAL A 1 284 ? -20.775 -9.058 -1.924 1.00 91.50 284 VAL A CA 1
ATOM 2222 C C . VAL A 1 284 ? -21.151 -9.528 -3.332 1.00 91.50 284 VAL A C 1
ATOM 2224 O O . VAL A 1 284 ? -21.791 -8.784 -4.077 1.00 91.50 284 VAL A O 1
ATOM 2227 N N . SER A 1 285 ? -20.859 -10.787 -3.676 1.00 89.12 285 SER A N 1
ATOM 2228 C CA . SER A 1 285 ? -21.238 -11.380 -4.966 1.00 89.12 285 SER A CA 1
ATOM 2229 C C . SER A 1 285 ? -22.756 -11.495 -5.103 1.00 89.12 285 SER A C 1
ATOM 2231 O O . SER A 1 285 ? -23.328 -11.139 -6.134 1.00 89.12 285 SER A O 1
ATOM 2233 N N . ARG A 1 286 ? -23.435 -11.938 -4.038 1.00 88.62 286 ARG A N 1
ATOM 2234 C CA . ARG A 1 286 ? -24.898 -12.033 -3.978 1.00 88.62 286 ARG A CA 1
ATOM 2235 C C . ARG A 1 286 ? -25.554 -10.661 -4.129 1.00 88.62 286 ARG A C 1
ATOM 2237 O O . ARG A 1 286 ? -26.519 -10.529 -4.879 1.00 88.62 286 ARG A O 1
ATOM 2244 N N . SER A 1 287 ? -25.028 -9.646 -3.447 1.00 84.38 287 SER A N 1
ATOM 2245 C CA . SER A 1 287 ? -25.524 -8.268 -3.530 1.00 84.38 287 SER A CA 1
ATOM 2246 C C . SER A 1 287 ? -25.352 -7.681 -4.940 1.00 84.38 287 SER A C 1
ATOM 2248 O O . SER A 1 287 ? -26.294 -7.115 -5.495 1.00 84.38 287 SER A O 1
ATOM 2250 N N . SER A 1 288 ? -24.192 -7.915 -5.567 1.00 81.12 288 SER A N 1
ATOM 2251 C CA . SER A 1 288 ? -23.898 -7.532 -6.959 1.00 81.12 288 SER A CA 1
ATOM 2252 C C . SER A 1 288 ? -24.806 -8.233 -7.980 1.00 81.12 288 SER A C 1
ATOM 2254 O O . SER A 1 288 ? -25.196 -7.639 -8.982 1.00 81.12 288 SER A O 1
ATOM 2256 N N . ALA A 1 289 ? -25.190 -9.489 -7.737 1.00 81.88 289 ALA A N 1
ATOM 2257 C CA . ALA A 1 289 ? -26.137 -10.200 -8.595 1.00 81.88 289 ALA A CA 1
ATOM 2258 C C . ALA A 1 289 ? -27.569 -9.649 -8.463 1.00 81.88 289 ALA A C 1
ATOM 2260 O O . ALA A 1 289 ? -28.272 -9.502 -9.462 1.00 81.88 289 ALA A O 1
ATOM 2261 N N . LEU A 1 290 ? -27.999 -9.318 -7.241 1.00 81.31 290 LEU A N 1
ATOM 2262 C CA . LEU A 1 290 ? -29.335 -8.777 -6.976 1.00 81.31 290 LEU A CA 1
ATOM 2263 C C . LEU A 1 290 ? -29.532 -7.371 -7.552 1.00 81.31 290 LEU A C 1
ATOM 2265 O O . LEU A 1 290 ? -30.621 -7.071 -8.034 1.00 81.31 290 LEU A O 1
ATOM 2269 N N . SER A 1 291 ? -28.500 -6.524 -7.549 1.00 76.88 291 SER A N 1
ATOM 2270 C CA . SER A 1 291 ? -28.574 -5.173 -8.125 1.00 76.88 291 SER A CA 1
ATOM 2271 C C . SER A 1 291 ? -28.699 -5.158 -9.655 1.00 76.88 291 SER A C 1
ATOM 2273 O O . SER A 1 291 ? -29.101 -4.143 -10.220 1.00 76.88 291 SER A O 1
ATOM 2275 N N . ARG A 1 292 ? -28.392 -6.275 -10.330 1.00 73.75 292 ARG A N 1
ATOM 2276 C CA . ARG A 1 292 ? -28.529 -6.438 -11.790 1.00 73.75 292 ARG A CA 1
ATOM 2277 C C . ARG A 1 292 ? -29.909 -6.916 -12.233 1.00 73.75 292 ARG A C 1
ATOM 2279 O O . ARG A 1 292 ? -30.182 -6.914 -13.433 1.00 73.75 292 ARG A O 1
ATOM 2286 N N . LEU A 1 293 ? -30.764 -7.361 -11.312 1.00 70.75 293 LEU A N 1
ATOM 2287 C CA . LEU A 1 293 ? -32.121 -7.764 -11.668 1.00 70.75 293 LEU A CA 1
ATOM 2288 C C . LEU A 1 293 ? -32.935 -6.517 -12.054 1.00 70.75 293 LEU A C 1
ATOM 2290 O O . LEU A 1 293 ? -32.898 -5.526 -11.321 1.00 70.75 293 LEU A O 1
ATOM 2294 N N . PRO A 1 294 ? -33.673 -6.538 -13.180 1.00 55.53 294 PRO A N 1
ATOM 2295 C CA . PRO A 1 294 ? -34.530 -5.422 -13.545 1.00 55.53 294 PRO A CA 1
ATOM 2296 C C . PRO A 1 294 ? -35.564 -5.187 -12.441 1.00 55.53 294 PRO A C 1
ATOM 2298 O O . PRO A 1 294 ? -36.265 -6.110 -12.025 1.00 55.53 294 PRO A O 1
ATOM 2301 N N . THR A 1 295 ? -35.666 -3.945 -11.971 1.00 59.31 295 THR A N 1
ATOM 2302 C CA . THR A 1 295 ? -36.776 -3.513 -11.120 1.00 59.31 295 THR A CA 1
ATOM 2303 C C . THR A 1 295 ? -38.045 -3.542 -11.968 1.00 59.31 295 THR A C 1
ATOM 2305 O O . THR A 1 295 ? -38.191 -2.711 -12.866 1.00 59.31 295 THR A O 1
ATOM 2308 N N . HIS A 1 296 ? -38.897 -4.542 -11.740 1.00 44.56 296 HIS A N 1
ATOM 2309 C CA . HIS A 1 296 ? -40.220 -4.650 -12.358 1.00 44.56 296 HIS A CA 1
ATOM 2310 C C . HIS A 1 296 ? -41.172 -3.557 -11.874 1.00 44.56 296 HIS A C 1
ATOM 2312 O O . HIS A 1 296 ? -41.129 -3.234 -10.664 1.00 44.56 296 HIS A O 1
#

Nearest PDB structures (foldseek):
  4n78-assembly1_B  TM=9.895E-01  e=1.316E-25  Homo sapiens
  3p8c-assembly1_B  TM=9.952E-01  e=5.488E-25  Homo sapiens
  7usd-assembly1_B  TM=9.920E-01  e=1.855E-24  Homo sapiens
  7usc-assembly1_B  TM=9.904E-01  e=3.201E-24  Homo sapiens
  7use-assembly1_B  TM=9.864E-01  e=2.194E-24  Homo sapiens

InterPro domains:
  IPR019137 Nck-associated protein 1 [PF09735] (1-286)
  IPR019137 Nck-associated protein 1 [PTHR12093] (1-289)

Mean predicted aligned error: 4.19 Å

Radius of gyration: 20.09 Å; Cα contacts (8 Å, |Δi|>4): 354; chains: 1; bounding box: 64×37×55 Å

pLDDT: mean 94.19, std 7.38, range [44.56, 98.88]

Solvent-accessible surface area (backbone atoms only — not comparable to full-atom values): 15819 Å² total; per-residue (Å²): 87,43,73,58,29,68,75,41,34,56,68,44,49,50,52,51,48,56,55,54,38,51,55,42,42,56,44,51,54,54,47,51,50,56,35,62,78,38,40,73,59,45,53,52,46,71,78,35,69,90,36,67,73,58,42,70,64,48,60,79,69,58,71,64,50,68,55,51,50,53,44,38,25,52,38,6,50,53,50,51,54,48,49,52,44,27,49,17,30,24,55,48,36,51,72,77,40,46,86,57,44,57,60,45,56,53,58,53,69,71,66,52,94,87,55,58,65,66,60,52,39,52,50,35,43,57,27,46,56,49,22,42,88,56,89,53,52,42,66,54,30,54,45,52,54,61,64,61,77,71,90,63,55,76,66,57,54,49,49,47,56,53,40,42,46,53,53,53,26,66,35,53,51,62,48,10,50,41,88,49,36,45,48,36,83,89,74,75,35,29,76,64,43,58,54,26,33,23,55,25,54,47,49,52,44,35,23,53,26,55,74,67,73,45,70,45,44,65,53,51,50,53,34,50,47,47,28,29,51,39,47,53,52,48,69,70,51,81,52,62,66,56,36,61,24,38,48,43,51,55,45,42,62,53,48,32,32,73,67,29,95,66,46,49,71,71,64,42,47,77,56,45,58,60,69,59,49,55,52,23,54,51,50,44,50,52,52,58,56,58,73,68,52,80,87,127

Organism: Varanus komodoensis (NCBI:txid61221)

Foldseek 3Di:
DLVVCVVCPLPNLVVVVLVLLLLLLVLVVVLLVLCVVLVVLLVQCLVCLVPPVVCVVSLVVRPCLVVLLVSLLSNLVSVVVNLVSLQSLLVNCCVPPVVVLVVLVVLLVPDDPPDDLVVNLVSLVSCSSSSHDDLARSSNLVSNLVVVPPDDDLVVLLSSLLSSLSSNLLSLLQLQLDPQLAQDPVVRHTSSSSLSSLVSSSHSLRSSCSSSVHDSLVSVLSSLLSNLSNLVVLVVDPPCNSNVRSLSSVCSSVSNQVNHPSHHPVSNCVRHNCVSNVVSVVVSVVVNVVVPDDDD

Secondary structure (DSSP, 8-state):
-HHHHHHHHHHHHHHHHHHHHHHHHHHHHHHHHHHHHTHHHHHHHHHHTT-HHHHHHHGGG---HHHHHHHHHHHHHHHHHHHHHHHHHHHHHHHH-HHHHHHHHHHHHT--TTS-HHHHHHHHHHHHHTT---SS-HHHHHHHHGGGGSS--HHHHHHHHHHHHHHHHHHGGGGGG-TT--EETTTTEETTSTTHHHHHHHHHHHHHHHHTT--HHHHHHHHHHHHHHHHHHHHT---TTTTTTHHHHHHHHHHHHHT-SS--HHHHHTTS-HHHHHHHHHHHHHHHHHTTS---